Protein 6W04 (pdb70)

Secondary structure (DSSP, 8-state):
--EEEEE-BTTTB--HHHHHHHHHHHHHHHHSSPPPHHHHHHHTTS-HHHHHHHHHTS---HHHHHHHHHHHHHHHHHHHHHS---PPTTHHHHHHHHHHTT--EEEEEEEEHHHHHHHHHHHTGGGTS-GGG-EEE-SSSPPTTSSHHHHHHHHHHT--GGGEEEEE-SHHHHHHHHHHT-EEEEETTSS-HHHHHTSTT---EESSGGG--HHHHHHHHH-

Solvent-accessible surface area: 11172 Å² total; per-residue (Å²): 46,70,0,0,0,0,6,0,32,1,0,0,0,76,0,20,67,11,35,9,121,2,12,47,72,2,0,106,150,52,86,35,74,66,5,56,140,122,38,23,77,111,0,77,73,104,81,53,55,78,5,0,28,56,6,68,138,149,148,23,61,98,142,68,6,116,107,57,14,92,79,3,27,82,30,0,31,69,65,0,91,150,32,114,39,146,22,13,92,15,0,69,99,12,1,100,39,0,156,85,67,134,20,53,24,1,2,0,1,64,14,59,117,30,5,3,92,16,2,26,113,35,17,108,3,103,125,61,9,79,98,102,77,9,8,48,35,59,128,93,41,138,45,42,75,18,40,30,1,0,75,77,0,5,176,92,25,69,28,46,31,57,77,0,0,0,0,0,8,58,102,48,0,0,70,0,0,52,68,10,37,6,33,3,0,0,0,15,22,94,41,73,32,102,74,0,77,144,23,193,31,2,109,50,11,9,95,31,5,100,83,10,69,39,64,73,0,59,82,40,28,85,157

Radius of gyration: 17.35 Å; Cα contacts (8 Å, |Δi|>4): 371; chains: 1; bounding box: 52×38×33 Å

B-factor: mean 42.11, std 13.99, range [19.78, 101.84]

Sequence (223 aa):
MEAVLFDFNGTLIFDTPLHAFCWKEMAKRIRGTPLSEDEFKLLNGRTNKQLIEHILNKEISDEDAKKYAEEKENLYRRTMLMMKSDIKLCDGAINLFEALKKCNIPFTIATSSDDWGNVQVFIQKYHLEEWFDIDKIIFNDFTFKGKPAPDIYLKASKKLGVSISHCIVFEDTISSGIHSALSSAGATPIGIASEMTVNELLQQIKGCNLAIHTFNEITIEEMVDLIKN

Nearest PDB structures (foldseek):
  6w04-assembly1_A  TM=1.005E+00  e=7.408E-46  Entamoeba histolytica
  3qxg-assembly1_B  TM=7.988E-01  e=3.540E-14  Bacteroides thetaiotaomicron
  3qub-assembly1_A  TM=7.958E-01  e=2.334E-13  Bacteroides thetaiotaomicron
  3r9k-assembly1_A  TM=7.849E-01  e=2.977E-13  Bacteroides thetaiotaomicron
  4uav-assembly1_A  TM=7.383E-01  e=4.073E-12  Arabidopsis thaliana

InterPro domains:
  IPR006439 HAD hydrolase, subfamily IA [TIGR01509] (60-186)
  IPR023198 Phosphoglycolate phosphatase-like, domain 2 [G3DSA:1.10.150.240] (14-87)
  IPR023214 HAD superfamily [G3DSA:3.40.50.1000] (3-192)
  IPR036412 HAD-like superfamily [SSF56784] (1-212)
  IPR051600 Beta-phosphoglucomutase-like [PTHR46193] (2-218)

Organism: Entamoeba histolytica (strain ATCC 30459 / HM-1:IMSS / ABRM) (NCBI:txid294381)

Structure (mmCIF, N/CA/C/O backbone):
data_6W04
#
_entry.id   6W04
#
_cell.length_a   100.910
_cell.length_b   100.910
_cell.length_c   45.240
_cell.angle_alpha   90.000
_cell.angle_beta   90.000
_cell.angle_gamma   120.000
#
_symmetry.space_group_name_H-M   'P 63'
#
loop_
_entity.id
_entity.type
_entity.pdbx_description
1 polymer 'HAD hydrolase, family IA, variant 3'
2 non-polymer 'MAGNESIUM ION'
3 non-polymer 1,2-ETHANEDIOL
4 non-polymer 'SULFATE ION'
5 water water
#
loop_
_atom_site.group_PDB
_atom_site.id
_atom_site.type_symbol
_atom_site.label_atom_id
_atom_site.label_alt_id
_atom_site.label_comp_id
_atom_site.label_asym_id
_atom_site.label_entity_id
_atom_site.label_seq_id
_atom_site.pdbx_PDB_ins_code
_atom_site.Cartn_x
_atom_site.Cartn_y
_atom_site.Cartn_z
_atom_site.occupancy
_atom_site.B_iso_or_equiv
_atom_site.auth_seq_id
_atom_site.auth_comp_id
_atom_site.auth_asym_id
_atom_site.auth_atom_id
_atom_site.pdbx_PDB_model_num
ATOM 1 N N . MET A 1 1 ? 18.64105 -3.45875 0.40559 1.000 82.94130 1 MET A N 1
ATOM 2 C CA . MET A 1 1 ? 20.09818 -3.54722 0.39160 1.000 75.49394 1 MET A CA 1
ATOM 3 C C . MET A 1 1 ? 20.69415 -2.80376 1.58067 1.000 76.59983 1 MET A C 1
ATOM 4 O O . MET A 1 1 ? 20.41997 -1.62412 1.78834 1.000 83.35403 1 MET A O 1
ATOM 9 N N . GLU A 1 2 ? 21.51733 -3.49607 2.36402 1.000 70.77644 2 GLU A N 1
ATOM 10 C CA . GLU A 1 2 ? 22.05684 -2.90852 3.57993 1.000 64.81841 2 GLU A CA 1
ATOM 11 C C . GLU A 1 2 ? 23.48065 -2.39520 3.42286 1.000 60.65311 2 GLU A C 1
ATOM 12 O O . GLU A 1 2 ? 23.85940 -1.46072 4.13608 1.000 54.52768 2 GLU A O 1
ATOM 18 N N . ALA A 1 3 ? 24.26391 -2.95558 2.50214 1.000 45.76158 3 ALA A N 1
ATOM 19 C CA . ALA A 1 3 ? 25.64534 -2.53577 2.34633 1.000 51.10748 3 ALA A CA 1
ATOM 20 C C . ALA A 1 3 ? 26.16690 -2.99155 0.99428 1.000 46.74501 3 ALA A C 1
ATOM 21 O O . ALA A 1 3 ? 25.57398 -3.84481 0.32804 1.000 48.05321 3 ALA A O 1
ATOM 23 N N . VAL A 1 4 ? 27.28217 -2.38842 0.59915 1.000 37.99543 4 VAL A N 1
ATOM 24 C CA . VAL A 1 4 ? 28.06579 -2.80208 -0.56139 1.000 36.48117 4 VAL A CA 1
ATOM 25 C C . VAL A 1 4 ? 29.46588 -3.15528 -0.08818 1.000 40.12391 4 VAL A C 1
ATOM 26 O O . VAL A 1 4 ? 30.10021 -2.36938 0.62293 1.000 35.29721 4 VAL A O 1
ATOM 30 N N . LEU A 1 5 ? 29.95987 -4.31991 -0.49455 1.000 34.12940 5 LEU A N 1
ATOM 31 C CA . LEU A 1 5 ? 31.30569 -4.75220 -0.12554 1.000 33.56723 5 LEU A CA 1
ATOM 32 C C . LEU A 1 5 ? 32.12202 -4.81286 -1.40829 1.000 35.88891 5 LEU A C 1
ATOM 33 O O . LEU A 1 5 ? 31.82158 -5.62216 -2.29152 1.000 33.47138 5 LEU A O 1
ATOM 38 N N . PHE A 1 6 ? 33.12015 -3.93214 -1.53638 1.000 30.09395 6 PHE A N 1
ATOM 39 C CA . PHE A 1 6 ? 33.97864 -3.91616 -2.72205 1.000 34.51976 6 PHE A CA 1
ATOM 40 C C . PHE A 1 6 ? 35.24985 -4.74032 -2.51629 1.000 30.78041 6 PHE A C 1
ATOM 41 O O . PHE A 1 6 ? 36.03932 -4.46154 -1.60171 1.000 29.34773 6 PHE A O 1
ATOM 49 N N . ASP A 1 7 ? 35.49612 -5.67760 -3.42597 1.000 27.57216 7 ASP A N 1
ATOM 50 C CA . ASP A 1 7 ? 36.85620 -6.18888 -3.60050 1.000 29.04315 7 ASP A CA 1
ATOM 51 C C . ASP A 1 7 ? 37.72898 -5.07570 -4.15251 1.000 32.34921 7 ASP A C 1
ATOM 52 O O . ASP A 1 7 ? 37.22847 -4.12552 -4.75565 1.000 30.72814 7 ASP A O 1
ATOM 57 N N . PHE A 1 8 ? 39.04548 -5.17551 -3.96766 1.000 28.02178 8 PHE A N 1
ATOM 58 C CA . PHE A 1 8 ? 39.90443 -4.09160 -4.43393 1.000 27.78567 8 PHE A CA 1
ATOM 59 C C . PHE A 1 8 ? 40.67542 -4.46357 -5.69656 1.000 29.84458 8 PHE A C 1
ATOM 60 O O . PHE A 1 8 ? 40.38243 -3.91747 -6.76840 1.000 28.60927 8 PHE A O 1
ATOM 68 N N . ASN A 1 9 ? 41.64019 -5.38967 -5.61943 1.000 29.57471 9 ASN A N 1
ATOM 69 C CA . ASN A 1 9 ? 42.46121 -5.73775 -6.77792 1.000 27.50370 9 ASN A CA 1
ATOM 70 C C . ASN A 1 9 ? 41.62133 -6.37901 -7.87487 1.000 28.72669 9 ASN A C 1
ATOM 71 O O . ASN A 1 9 ? 40.92692 -7.36935 -7.64246 1.000 29.86422 9 ASN A O 1
ATOM 76 N N . GLY A 1 10 ? 41.70948 -5.82741 -9.08195 1.000 31.23542 10 GLY A N 1
ATOM 77 C CA . GLY A 1 10 ? 40.95989 -6.34393 -10.21534 1.000 30.88916 10 GLY A CA 1
ATOM 78 C C . GLY A 1 10 ? 39.52801 -5.86760 -10.26831 1.000 35.61174 10 GLY A C 1
ATOM 79 O O . GLY A 1 10 ? 38.86115 -6.07421 -11.28122 1.000 32.47096 10 GLY A O 1
ATOM 80 N N . THR A 1 11 ? 39.05454 -5.20624 -9.21869 1.000 33.98357 11 THR A N 1
ATOM 81 C CA . THR A 1 11 ? 37.68220 -4.73081 -9.11544 1.000 33.51811 11 THR A CA 1
ATOM 82 C C . THR A 1 11 ? 37.63528 -3.20828 -9.04154 1.000 31.72372 11 THR A C 1
ATOM 83 O O . THR A 1 11 ? 37.02577 -2.57298 -9.90849 1.000 31.85082 11 THR A O 1
ATOM 87 N N . LEU A 1 12 ? 38.27065 -2.59967 -8.03202 1.000 29.51007 12 LEU A N 1
ATOM 88 C CA . LEU A 1 12 ? 38.33948 -1.14267 -7.95177 1.000 30.69228 12 LEU A CA 1
ATOM 89 C C . LEU A 1 12 ? 39.51459 -0.55928 -8.72285 1.000 33.15302 12 LEU A C 1
ATOM 90 O O . LEU A 1 12 ? 39.44785 0.60319 -9.14847 1.000 32.57782 12 LEU A O 1
ATOM 95 N N . ILE A 1 13 ? 40.59412 -1.31857 -8.90804 1.000 30.41194 13 ILE A N 1
ATOM 96 C CA . ILE A 1 13 ? 41.66171 -0.94272 -9.83157 1.000 31.29793 13 ILE A CA 1
ATOM 97 C C . ILE A 1 13 ? 41.95469 -2.12842 -10.74921 1.000 35.05768 13 ILE A C 1
ATOM 98 O O . ILE A 1 13 ? 41.89804 -3.28184 -10.31990 1.000 26.39125 13 ILE A O 1
ATOM 103 N N . PHE A 1 14 ? 42.24503 -1.85347 -12.02328 1.000 26.69949 14 PHE A N 1
ATOM 104 C CA . PHE A 1 14 ? 42.50706 -2.94206 -12.97173 1.000 27.91831 14 PHE A CA 1
ATOM 105 C C . PHE A 1 14 ? 44.01695 -3.17591 -12.98822 1.000 24.80569 14 PHE A C 1
ATOM 106 O O . PHE A 1 14 ? 44.73189 -2.75345 -13.89115 1.000 30.41699 14 PHE A O 1
ATOM 114 N N . ASP A 1 15 ? 44.50997 -3.84763 -11.94190 1.000 24.36169 15 ASP A N 1
ATOM 115 C CA . ASP A 1 15 ? 45.94720 -4.03210 -11.74476 1.000 22.65808 15 ASP A CA 1
ATOM 116 C C . ASP A 1 15 ? 46.42658 -5.42926 -12.09918 1.000 25.07951 15 ASP A C 1
ATOM 117 O O . ASP A 1 15 ? 47.59156 -5.75410 -11.85272 1.000 28.10168 15 ASP A O 1
ATOM 122 N N . THR A 1 16 ? 45.58326 -6.26387 -12.70233 1.000 24.12969 16 THR A N 1
ATOM 123 C CA . THR A 1 16 ? 46.07804 -7.58614 -13.07236 1.000 22.96678 16 THR A CA 1
ATOM 124 C C . THR A 1 16 ? 47.28964 -7.53186 -14.00688 1.000 28.87571 16 THR A C 1
ATOM 125 O O . THR A 1 16 ? 48.25903 -8.27232 -13.75057 1.000 28.48278 16 THR A O 1
ATOM 129 N N . PRO A 1 17 ? 47.32666 -6.69927 -15.06107 1.000 28.22986 17 PRO A N 1
ATOM 130 C CA . PRO A 1 17 ? 48.54050 -6.67207 -15.89569 1.000 29.66612 17 PRO A CA 1
ATOM 131 C C . PRO A 1 17 ? 49.79061 -6.33635 -15.10638 1.000 31.34943 17 PRO A C 1
ATOM 132 O O . PRO A 1 17 ? 50.85701 -6.92791 -15.34876 1.000 29.54857 17 PRO A O 1
ATOM 136 N N . LEU A 1 18 ? 49.68398 -5.42234 -14.13737 1.000 25.21166 18 LEU A N 1
ATOM 137 C CA . LEU A 1 18 ? 50.83847 -5.09961 -13.31122 1.000 25.24893 18 LEU A CA 1
ATOM 138 C C . LEU A 1 18 ? 51.28200 -6.29527 -12.46512 1.000 30.01625 18 LEU A C 1
ATOM 139 O O . LEU A 1 18 ? 52.48598 -6.56047 -12.33900 1.000 28.88323 18 LEU A O 1
ATOM 144 N N . HIS A 1 19 ? 50.33289 -7.02913 -11.86485 1.000 28.96427 19 HIS A N 1
ATOM 145 C CA . HIS A 1 19 ? 50.71213 -8.25918 -11.15874 1.000 24.03163 19 HIS A CA 1
ATOM 146 C C . HIS A 1 19 ? 51.42436 -9.22947 -12.09294 1.000 26.11106 19 HIS A C 1
ATOM 147 O O . HIS A 1 19 ? 52.42240 -9.84621 -11.70860 1.000 26.74564 19 HIS A O 1
ATOM 154 N N . ALA A 1 20 ? 50.92784 -9.37229 -13.33014 1.000 26.33445 20 ALA A N 1
ATOM 155 C CA . ALA A 1 20 ? 51.57890 -10.25235 -14.29941 1.000 27.81588 20 ALA A CA 1
ATOM 156 C C . ALA A 1 20 ? 53.01425 -9.81699 -14.57744 1.000 29.88941 20 ALA A C 1
ATOM 157 O O . ALA A 1 20 ? 53.92284 -10.65463 -14.60597 1.000 24.30763 20 ALA A O 1
ATOM 159 N N . PHE A 1 21 ? 53.23968 -8.50499 -14.77054 1.000 27.73614 21 PHE A N 1
ATOM 160 C CA . PHE A 1 21 ? 54.59635 -7.99185 -14.98997 1.000 29.77193 21 PHE A CA 1
ATOM 161 C C . PHE A 1 21 ? 55.50621 -8.31426 -13.82514 1.000 30.48688 21 PHE A C 1
ATOM 162 O O . PHE A 1 21 ? 56.67553 -8.65357 -14.02636 1.000 26.35148 21 PHE A O 1
ATOM 170 N N . CYS A 1 22 ? 55.01775 -8.10733 -12.59537 1.000 25.86752 22 CYS A N 1
ATOM 171 C CA . CYS A 1 22 ? 55.84349 -8.35807 -11.41819 1.000 23.84766 22 CYS A CA 1
ATOM 172 C C . CYS A 1 22 ? 56.18430 -9.83210 -11.28255 1.000 24.53219 22 CYS A C 1
ATOM 173 O O . CYS A 1 22 ? 57.32290 -10.17251 -10.94597 1.000 26.50800 22 CYS A O 1
ATOM 176 N N . TRP A 1 23 ? 55.23265 -10.72668 -11.55899 1.000 21.57637 23 TRP A N 1
ATOM 177 C CA . TRP A 1 23 ? 55.59955 -12.14173 -11.48092 1.000 22.10440 23 TRP A CA 1
ATOM 178 C C . TRP A 1 23 ? 56.52698 -12.53773 -12.61867 1.000 21.23681 23 TRP A C 1
ATOM 179 O O . TRP A 1 23 ? 57.35622 -13.44082 -12.45146 1.000 25.05670 23 TRP A O 1
ATOM 190 N N . LYS A 1 24 ? 56.37337 -11.92543 -13.79267 1.000 24.52236 24 LYS A N 1
ATOM 191 C CA . LYS A 1 24 ? 57.27695 -12.25370 -14.88491 1.000 22.27577 24 LYS A CA 1
ATOM 192 C C . LYS A 1 24 ? 58.68116 -11.77779 -14.57296 1.000 27.03138 24 LYS A C 1
ATOM 193 O O . LYS A 1 24 ? 59.66950 -12.49045 -14.81907 1.000 25.99267 24 LYS A O 1
ATOM 199 N N . GLU A 1 25 ? 58.78806 -10.57841 -14.01658 1.000 24.88987 25 GLU A N 1
ATOM 200 C CA . GLU A 1 25 ? 60.09170 -10.06991 -13.60733 1.000 29.84333 25 GLU A CA 1
ATOM 201 C C . GLU A 1 25 ? 60.70584 -10.94900 -12.52329 1.000 25.16188 25 GLU A C 1
ATOM 202 O O . GLU A 1 25 ? 61.90791 -11.23655 -12.56512 1.000 29.63209 25 GLU A O 1
ATOM 208 N N . MET A 1 26 ? 59.89887 -11.40584 -11.55445 1.000 26.64842 26 MET A N 1
ATOM 209 C CA . MET A 1 26 ? 60.42738 -12.27540 -10.49868 1.000 28.63892 26 MET A CA 1
ATOM 210 C C . MET A 1 26 ? 60.90695 -13.60197 -11.06460 1.000 29.21322 26 MET A C 1
ATOM 211 O O . MET A 1 26 ? 61.96152 -14.11283 -10.66634 1.000 27.10305 26 MET A O 1
ATOM 216 N N . ALA A 1 27 ? 60.11822 -14.19966 -11.95386 1.000 24.58976 27 ALA A N 1
ATOM 217 C CA . ALA A 1 27 ? 60.57007 -15.40323 -12.63827 1.000 24.59341 27 ALA A CA 1
ATOM 218 C C . ALA A 1 27 ? 61.91191 -15.18087 -13.32373 1.000 27.84447 27 ALA A C 1
ATOM 219 O O . ALA A 1 27 ? 62.80172 -16.04211 -13.27390 1.000 28.52942 27 ALA A O 1
ATOM 221 N N . LYS A 1 28 ? 62.07526 -14.04170 -13.99880 1.000 25.48118 28 LYS A N 1
ATOM 222 C CA . LYS A 1 28 ? 63.33186 -13.79874 -14.70137 1.000 26.59475 28 LYS A CA 1
ATOM 223 C C . LYS A 1 28 ? 64.48586 -13.69200 -13.71320 1.000 28.64771 28 LYS A C 1
ATOM 224 O O . LYS A 1 28 ? 65.57207 -14.22988 -13.95281 1.000 30.92051 28 LYS A O 1
ATOM 230 N N . ARG A 1 29 ? 64.26011 -13.00721 -12.59004 1.000 29.98316 29 ARG A N 1
ATOM 231 C CA . ARG A 1 29 ? 65.31487 -12.82329 -11.60091 1.000 35.09893 29 ARG A CA 1
ATOM 232 C C . ARG A 1 29 ? 65.72474 -14.15124 -10.98590 1.000 33.45040 29 ARG A C 1
ATOM 233 O O . ARG A 1 29 ? 66.91830 -14.40089 -10.78679 1.000 34.37878 29 ARG A O 1
ATOM 241 N N . ILE A 1 30 ? 64.75100 -15.01469 -10.71728 1.000 29.21838 30 ILE A N 1
ATOM 242 C CA . ILE A 1 30 ? 64.97983 -16.23362 -9.94524 1.000 37.11224 30 ILE A CA 1
ATOM 243 C C . ILE A 1 30 ? 65.43074 -17.37344 -10.83431 1.000 37.09819 30 ILE A C 1
ATOM 244 O O . ILE A 1 30 ? 66.45130 -18.02271 -10.57842 1.000 32.83758 30 ILE A O 1
ATOM 249 N N . ARG A 1 31 ? 64.67248 -17.65988 -11.88435 1.000 27.79480 31 ARG A N 1
ATOM 250 C CA . ARG A 1 31 ? 65.00514 -18.79784 -12.72582 1.000 31.61325 31 ARG A CA 1
ATOM 251 C C . ARG A 1 31 ? 65.73482 -18.40669 -14.00071 1.000 37.03559 31 ARG A C 1
ATOM 252 O O . ARG A 1 31 ? 66.26925 -19.28911 -14.68602 1.000 41.52022 31 ARG A O 1
ATOM 260 N N . GLY A 1 32 ? 65.82080 -17.11105 -14.32024 1.000 31.53659 32 GLY A N 1
ATOM 261 C CA . GLY A 1 32 ? 66.54563 -16.68175 -15.49642 1.000 32.81835 32 GLY A CA 1
ATOM 262 C C . GLY A 1 32 ? 65.69227 -16.44935 -16.72823 1.000 41.45200 32 GLY A C 1
ATOM 263 O O . GLY A 1 32 ? 66.22661 -16.00911 -17.75102 1.000 37.73591 32 GLY A O 1
ATOM 264 N N . THR A 1 33 ? 64.39732 -16.77238 -16.67969 1.000 34.69940 33 THR A N 1
ATOM 265 C CA . THR A 1 33 ? 63.49459 -16.52742 -17.79539 1.000 34.26104 33 THR A CA 1
ATOM 266 C C . THR A 1 33 ? 62.15921 -16.08268 -17.22105 1.000 30.37202 33 THR A C 1
ATOM 267 O O . THR A 1 33 ? 61.71888 -16.61427 -16.18999 1.000 29.85739 33 THR A O 1
ATOM 271 N N . PRO A 1 34 ? 61.50157 -15.10910 -17.85351 1.000 34.60604 34 PRO A N 1
ATOM 272 C CA . PRO A 1 34 ? 60.17375 -14.69271 -17.39092 1.000 28.15622 34 PRO A CA 1
ATOM 273 C C . PRO A 1 34 ? 59.13239 -15.76990 -17.66288 1.000 31.45703 34 PRO A C 1
ATOM 274 O O . PRO A 1 34 ? 59.31760 -16.66244 -18.49632 1.000 32.60665 34 PRO A O 1
ATOM 278 N N . LEU A 1 35 ? 58.01000 -15.66893 -16.95488 1.000 27.78587 35 LEU A N 1
ATOM 279 C CA . LEU A 1 35 ? 56.86455 -16.51607 -17.27811 1.000 26.17138 35 LEU A CA 1
ATOM 280 C C . LEU A 1 35 ? 56.36737 -16.18074 -18.67690 1.000 30.09890 35 LEU A C 1
ATOM 281 O O . LEU A 1 35 ? 56.31950 -15.01486 -19.06065 1.000 30.12667 35 LEU A O 1
ATOM 286 N N . SER A 1 36 ? 56.03776 -17.20887 -19.46585 1.000 33.69645 36 SER A N 1
ATOM 287 C CA . SER A 1 36 ? 55.38601 -16.93759 -20.74378 1.000 36.15063 36 SER A CA 1
ATOM 288 C C . SER A 1 36 ? 53.93731 -16.50438 -20.51259 1.000 36.88323 36 SER A C 1
ATOM 289 O O . SER A 1 36 ? 53.37091 -16.67300 -19.42572 1.000 34.64192 36 SER A O 1
ATOM 292 N N . GLU A 1 37 ? 53.31806 -15.97077 -21.56806 1.000 40.64359 37 GLU A N 1
ATOM 293 C CA . GLU A 1 37 ? 51.90741 -15.61086 -21.46871 1.000 42.56328 37 GLU A CA 1
ATOM 294 C C . GLU A 1 37 ? 51.05307 -16.82961 -21.14424 1.000 48.68233 37 GLU A C 1
ATOM 295 O O . GLU A 1 37 ? 50.08044 -16.73026 -20.38446 1.000 50.19975 37 GLU A O 1
ATOM 301 N N . ASP A 1 38 ? 51.41452 -17.99309 -21.69868 1.000 53.75321 38 ASP A N 1
ATOM 302 C CA . ASP A 1 38 ? 50.68732 -19.22425 -21.40327 1.000 52.94057 38 ASP A CA 1
ATOM 303 C C . ASP A 1 38 ? 50.90200 -19.66394 -19.96056 1.000 48.42552 38 ASP A C 1
ATOM 304 O O . ASP A 1 38 ? 49.95372 -20.10813 -19.30397 1.000 47.86391 38 ASP A O 1
ATOM 309 N N . GLU A 1 39 ? 52.13647 -19.56540 -19.44660 1.000 43.04129 39 GLU A N 1
ATOM 310 C CA . GLU A 1 39 ? 52.34191 -19.86973 -18.02946 1.000 39.86268 39 GLU A CA 1
ATOM 311 C C . GLU A 1 39 ? 51.46312 -18.98863 -17.15999 1.000 39.23424 39 GLU A C 1
ATOM 312 O O . GLU A 1 39 ? 50.76140 -19.48354 -16.27506 1.000 39.49029 39 GLU A O 1
ATOM 318 N N . PHE A 1 40 ? 51.46241 -17.66995 -17.41054 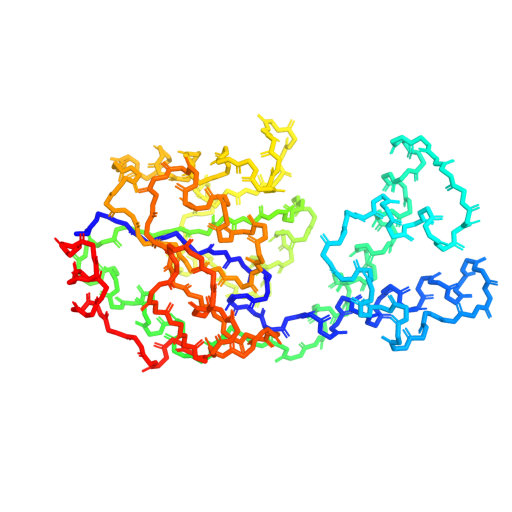1.000 36.76924 40 PHE A N 1
ATOM 319 C CA . PHE A 1 40 ? 50.72681 -16.80724 -16.49606 1.000 40.47015 40 PHE A CA 1
ATOM 320 C C . PHE A 1 40 ? 49.22099 -17.03500 -16.58944 1.000 36.59073 40 PHE A C 1
ATOM 321 O O . PHE A 1 40 ? 48.52471 -16.92910 -15.57145 1.000 40.71522 40 PHE A O 1
ATOM 329 N N . LYS A 1 41 ? 48.70039 -17.35549 -17.78000 1.000 38.55502 41 LYS A N 1
ATOM 330 C CA . LYS A 1 41 ? 47.28619 -17.70610 -17.88544 1.000 42.30280 41 LYS A CA 1
ATOM 331 C C . LYS A 1 41 ? 46.96025 -18.92626 -17.02973 1.000 49.89341 41 LYS A C 1
ATOM 332 O O . LYS A 1 41 ? 45.92863 -18.96158 -16.35134 1.000 49.59705 41 LYS A O 1
ATOM 334 N N . LEU A 1 42 ? 47.83311 -19.93322 -17.04992 1.000 51.32799 42 LEU A N 1
ATOM 335 C CA . LEU A 1 42 ? 47.64679 -21.10751 -16.20515 1.000 56.94498 42 LEU A CA 1
ATOM 336 C C . LEU A 1 42 ? 47.68742 -20.74202 -14.71797 1.000 52.47809 42 LEU A C 1
ATOM 337 O O . LEU A 1 42 ? 46.91454 -21.27398 -13.91202 1.000 43.89141 42 LEU A O 1
ATOM 342 N N . LEU A 1 43 ? 48.56616 -19.82241 -14.33905 1.000 32.68421 43 LEU A N 1
ATOM 343 C CA . LEU A 1 43 ? 48.84304 -19.59712 -12.92955 1.000 33.39675 43 LEU A CA 1
ATOM 344 C C . LEU A 1 43 ? 47.98007 -18.51093 -12.31426 1.000 37.38572 43 LEU A C 1
ATOM 345 O O . LEU A 1 43 ? 47.85217 -18.47765 -11.08363 1.000 32.62340 43 LEU A O 1
ATOM 350 N N . ASN A 1 44 ? 47.39859 -17.62317 -13.12915 1.000 36.63167 44 ASN A N 1
ATOM 351 C CA . ASN A 1 44 ? 46.67662 -16.47552 -12.58526 1.000 37.99865 44 ASN A CA 1
ATOM 352 C C . ASN A 1 44 ? 45.55532 -16.96352 -11.68315 1.000 40.82767 44 ASN A C 1
ATOM 353 O O . ASN A 1 44 ? 44.73087 -17.78483 -12.08958 1.000 39.54751 44 ASN A O 1
ATOM 358 N N . GLY A 1 45 ? 45.53403 -16.45502 -10.45513 1.000 40.29029 45 GLY A N 1
ATOM 359 C CA . GLY A 1 45 ? 44.58199 -16.86755 -9.46117 1.000 41.17403 45 GLY A CA 1
ATOM 360 C C . GLY A 1 45 ? 45.15854 -17.77008 -8.38633 1.000 35.84937 45 GLY A C 1
ATOM 361 O O . GLY A 1 45 ? 44.51596 -17.94584 -7.34327 1.000 34.92935 45 GLY A O 1
ATOM 362 N N . ARG A 1 46 ? 46.32648 -18.37807 -8.62536 1.000 26.20806 46 ARG A N 1
ATOM 363 C CA . ARG A 1 46 ? 46.92170 -19.22258 -7.60121 1.000 27.97864 46 ARG A CA 1
ATOM 364 C C . ARG A 1 46 ? 47.50248 -18.33628 -6.49442 1.000 30.82107 46 ARG A C 1
ATOM 365 O O . ARG A 1 46 ? 47.62115 -17.12659 -6.64970 1.000 28.83694 46 ARG A O 1
ATOM 373 N N . THR A 1 47 ? 47.85147 -18.95284 -5.36064 1.000 29.61278 47 THR A N 1
ATOM 374 C CA . THR A 1 47 ? 48.41332 -18.18314 -4.25932 1.000 29.71306 47 THR A CA 1
ATOM 375 C C . THR A 1 47 ? 49.81680 -17.69709 -4.60604 1.000 25.76605 47 THR A C 1
ATOM 376 O O . THR A 1 47 ? 50.48315 -18.23587 -5.48759 1.000 24.68721 47 THR A O 1
ATOM 380 N N . ASN A 1 48 ? 50.32046 -16.73852 -3.81463 1.000 23.45415 48 ASN A N 1
ATOM 381 C CA . ASN A 1 48 ? 51.69678 -16.33371 -4.01294 1.000 22.30726 48 ASN A CA 1
ATOM 382 C C . ASN A 1 48 ? 52.62969 -17.52301 -3.85121 1.000 27.25164 48 ASN A C 1
ATOM 383 O O . ASN A 1 48 ? 53.62145 -17.64999 -4.57249 1.000 25.02215 48 ASN A O 1
ATOM 388 N N . LYS A 1 49 ? 52.33129 -18.39584 -2.89430 1.000 25.18076 49 LYS A N 1
ATOM 389 C CA . LYS A 1 49 ? 53.19887 -19.54122 -2.66060 1.000 21.95864 49 LYS A CA 1
ATOM 390 C C . LYS A 1 49 ? 53.24831 -20.43394 -3.89120 1.000 21.99187 49 LYS A C 1
ATOM 391 O O . LYS A 1 49 ? 54.32135 -20.92903 -4.27855 1.000 23.44583 49 LYS A O 1
ATOM 397 N N . GLN A 1 50 ? 52.08464 -20.68191 -4.49820 1.000 25.18234 50 GLN A N 1
ATOM 398 C CA . GLN A 1 50 ? 52.03550 -21.53536 -5.67862 1.000 28.40387 50 GLN A CA 1
ATOM 399 C C . GLN A 1 50 ? 52.81612 -20.92645 -6.82760 1.000 23.36489 50 GLN A C 1
ATOM 400 O O . GLN A 1 50 ? 53.43074 -21.64873 -7.62381 1.000 24.24952 50 GLN A O 1
ATOM 406 N N . LEU A 1 51 ? 52.76731 -19.59593 -6.96449 1.000 22.11242 51 LEU A N 1
ATOM 407 C CA . LEU A 1 51 ? 53.53379 -18.94056 -8.02443 1.000 22.39486 51 LEU A CA 1
ATOM 408 C C . LEU A 1 51 ? 55.03184 -19.14311 -7.81806 1.000 19.77550 51 LEU A C 1
ATOM 409 O O . LEU A 1 51 ? 55.76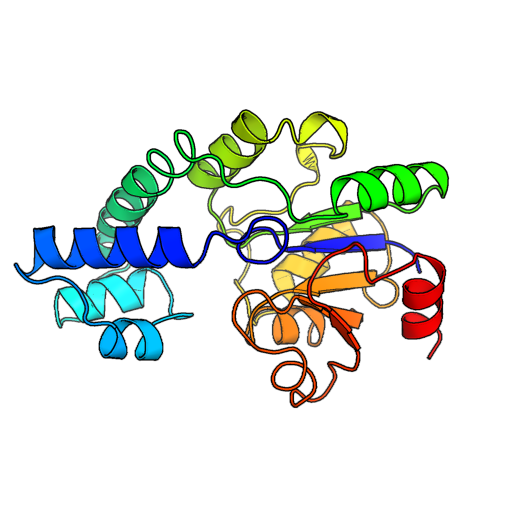233 -19.51630 -8.74865 1.000 23.40453 51 LEU A O 1
ATOM 414 N N . ILE A 1 52 ? 55.50895 -18.90869 -6.59889 1.000 24.40362 52 ILE A N 1
ATOM 415 C CA . ILE A 1 52 ? 56.94145 -19.04751 -6.33315 1.000 21.65226 52 ILE A CA 1
ATOM 416 C C . ILE A 1 52 ? 57.38055 -20.49267 -6.51129 1.000 29.88387 52 ILE A C 1
ATOM 417 O O . ILE A 1 52 ? 58.45350 -20.76845 -7.07458 1.000 24.16170 52 ILE A O 1
ATOM 422 N N . GLU A 1 53 ? 56.56267 -21.43973 -6.02292 1.000 24.73007 53 GLU A N 1
ATOM 423 C CA . GLU A 1 53 ? 56.86189 -22.85337 -6.22179 1.000 27.25448 53 GLU A CA 1
ATOM 424 C C . GLU A 1 53 ? 56.92349 -23.20962 -7.70055 1.000 29.11132 53 GLU A C 1
ATOM 425 O O . GLU A 1 53 ? 57.75494 -24.02150 -8.10816 1.000 32.27474 53 GLU A O 1
ATOM 431 N N . HIS A 1 54 ? 56.03824 -22.63693 -8.51675 1.000 24.77230 54 HIS A N 1
ATOM 432 C CA . HIS A 1 54 ? 56.14342 -22.86025 -9.95603 1.000 28.08799 54 HIS A CA 1
ATOM 433 C C . HIS A 1 54 ? 57.48070 -22.36076 -10.48952 1.000 29.18671 54 HIS A C 1
ATOM 434 O O . HIS A 1 54 ? 58.15386 -23.05675 -11.26215 1.000 29.33950 54 HIS A O 1
ATOM 441 N N . ILE A 1 55 ? 57.87544 -21.15515 -10.08585 1.000 23.36473 55 ILE A N 1
ATOM 442 C CA . ILE A 1 55 ? 59.09356 -20.52757 -10.59764 1.000 27.22239 55 ILE A CA 1
ATOM 443 C C . ILE A 1 55 ? 60.33043 -21.31333 -10.17073 1.000 34.23656 55 ILE A C 1
ATOM 444 O O . ILE A 1 55 ? 61.24364 -21.53939 -10.97178 1.000 30.59622 55 ILE A O 1
ATOM 449 N N . LEU A 1 56 ? 60.38298 -21.74582 -8.90773 1.000 30.92344 56 LEU A N 1
ATOM 450 C CA . LEU A 1 56 ? 61.47287 -22.60511 -8.45091 1.000 31.05137 56 LEU A CA 1
ATOM 451 C C . LEU A 1 56 ? 61.33577 -24.04326 -8.94170 1.000 33.60906 56 LEU A C 1
ATOM 452 O O . LEU A 1 56 ? 62.31903 -24.79728 -8.91351 1.000 36.69034 56 LEU A O 1
ATOM 457 N N . ASN A 1 57 ? 60.14937 -24.43149 -9.40725 1.000 36.33710 57 ASN A N 1
ATOM 458 C CA . ASN A 1 57 ? 59.80446 -25.82587 -9.69256 1.000 31.45088 57 ASN A CA 1
ATOM 459 C C . ASN A 1 57 ? 60.06285 -26.70792 -8.47907 1.000 32.98292 57 ASN A C 1
ATOM 460 O O . ASN A 1 57 ? 60.64864 -27.78865 -8.58064 1.000 34.87480 57 ASN A O 1
ATOM 465 N N . LYS A 1 58 ? 59.58248 -26.25817 -7.31862 1.000 34.23690 58 LYS A N 1
ATOM 466 C CA . LYS A 1 58 ? 59.78009 -27.02942 -6.09574 1.000 41.67851 58 LYS A CA 1
ATOM 467 C C . LYS A 1 58 ? 58.80836 -26.53830 -5.03329 1.000 36.91539 58 LYS A C 1
ATOM 468 O O . LYS A 1 58 ? 58.63056 -25.33828 -4.86710 1.000 34.91214 58 LYS A O 1
ATOM 474 N N . GLU A 1 59 ? 58.18783 -27.47168 -4.31843 1.000 35.50471 59 GLU A N 1
ATOM 475 C CA . GLU A 1 59 ? 57.38547 -27.09725 -3.16464 1.000 30.08221 59 GLU A CA 1
ATOM 476 C C . GLU A 1 59 ? 58.30519 -26.53350 -2.09340 1.000 46.63827 59 GLU A C 1
ATOM 477 O O . GLU A 1 59 ? 59.39929 -27.05967 -1.86827 1.000 37.73414 59 GLU A O 1
ATOM 483 N N . ILE A 1 60 ? 57.86402 -25.47045 -1.41659 1.000 33.57505 60 ILE A N 1
ATOM 484 C CA . ILE A 1 60 ? 58.67723 -24.83280 -0.38083 1.000 36.57939 60 ILE A CA 1
ATOM 485 C C . ILE A 1 60 ? 57.84799 -24.64166 0.88861 1.000 36.60967 60 ILE A C 1
ATOM 486 O O . ILE A 1 60 ? 56.63532 -24.85346 0.91243 1.000 36.47318 60 ILE A O 1
ATOM 491 N N . SER A 1 61 ? 58.52210 -24.20580 1.94913 1.000 37.45803 61 SER A N 1
ATOM 492 C CA . SER A 1 61 ? 57.86069 -23.95155 3.21735 1.000 36.83839 61 SER A CA 1
ATOM 493 C C . SER A 1 61 ? 57.10698 -22.62427 3.18079 1.000 40.55238 61 SER A C 1
ATOM 494 O O . SER A 1 61 ? 57.38453 -21.73711 2.35474 1.000 34.92627 61 SER A O 1
ATOM 497 N N . ASP A 1 62 ? 56.12803 -22.50012 4.08122 1.000 48.66571 62 ASP A N 1
ATOM 498 C CA . ASP A 1 62 ? 55.41897 -21.23116 4.21455 1.000 54.05968 62 ASP A CA 1
ATOM 499 C C . ASP A 1 62 ? 56.39547 -20.08506 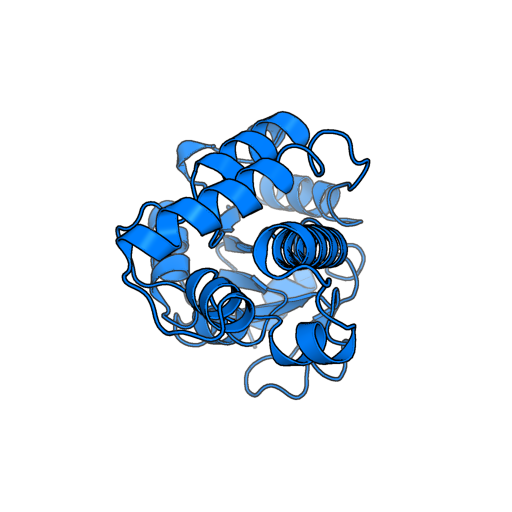4.44251 1.000 48.40872 62 ASP A C 1
ATOM 500 O O . ASP A 1 62 ? 56.23529 -18.99894 3.87817 1.000 47.14892 62 ASP A O 1
ATOM 505 N N . GLU A 1 63 ? 57.44905 -20.32047 5.22168 1.000 50.11605 63 GLU A N 1
ATOM 506 C CA . GLU A 1 63 ? 58.35854 -19.22548 5.53519 1.000 56.23651 63 GLU A CA 1
ATOM 507 C C . GLU A 1 63 ? 59.21885 -18.84084 4.33393 1.000 49.59990 63 GLU A C 1
ATOM 508 O O . GLU A 1 63 ? 59.50820 -17.65493 4.13427 1.000 49.13629 63 GLU A O 1
ATOM 514 N N . ASP A 1 64 ? 59.66902 -19.82249 3.54173 1.000 46.34056 64 ASP A N 1
ATOM 515 C CA . ASP A 1 64 ? 60.27762 -19.49839 2.25064 1.000 48.55331 64 ASP A CA 1
ATOM 516 C C . ASP A 1 64 ? 59.31510 -18.68821 1.39848 1.000 47.68252 64 ASP A C 1
ATOM 517 O O . ASP A 1 64 ? 59.70043 -17.69172 0.77302 1.000 51.99557 64 ASP A O 1
ATOM 522 N N . ALA A 1 65 ? 58.05299 -19.12264 1.33761 1.000 43.09536 65 ALA A N 1
ATOM 523 C CA . ALA A 1 65 ? 57.09304 -18.44899 0.46235 1.000 40.22697 65 ALA A CA 1
ATOM 524 C C . ALA A 1 65 ? 56.90903 -16.99108 0.86433 1.000 33.62202 65 ALA A C 1
ATOM 525 O O . ALA A 1 65 ? 56.88974 -16.10242 0.00883 1.000 32.50928 65 ALA A O 1
ATOM 527 N N . LYS A 1 66 ? 56.79018 -16.71523 2.16360 1.000 42.88012 66 LYS A N 1
ATOM 528 C CA . LYS A 1 66 ? 56.56617 -15.33255 2.59321 1.000 36.39744 66 LYS A CA 1
ATOM 529 C C . LYS A 1 66 ? 57.69277 -14.41577 2.12824 1.000 34.54295 66 LYS A C 1
ATOM 530 O O . LYS A 1 66 ? 57.43968 -13.27634 1.71743 1.000 33.45901 66 LYS A O 1
ATOM 536 N N . LYS A 1 67 ? 58.94208 -14.90023 2.17099 1.000 35.14826 67 LYS A N 1
ATOM 537 C CA . LYS A 1 67 ? 60.08652 -14.06955 1.79488 1.000 44.05776 67 LYS A CA 1
ATOM 538 C C . LYS A 1 67 ? 60.06540 -13.69776 0.31574 1.000 40.17445 67 LYS A C 1
ATOM 539 O O . LYS A 1 67 ? 60.29951 -12.54168 -0.04534 1.000 33.31922 67 LYS A O 1
ATOM 545 N N . TYR A 1 68 ? 59.84693 -14.67211 -0.56882 1.000 32.21080 68 TYR A N 1
ATOM 546 C CA . TYR A 1 68 ? 59.79722 -14.30960 -1.98509 1.000 32.88752 68 TYR A CA 1
ATOM 547 C C . TYR A 1 68 ? 58.50811 -13.60027 -2.32476 1.000 32.81029 68 TYR A C 1
ATOM 548 O O . TYR A 1 68 ? 58.49205 -12.73010 -3.20906 1.000 34.95671 68 TYR A O 1
ATOM 557 N N . ALA A 1 69 ? 57.41465 -13.94836 -1.64969 1.000 30.35592 69 ALA A N 1
ATOM 558 C CA . ALA A 1 69 ? 56.19047 -13.18948 -1.87979 1.000 32.49974 69 ALA A CA 1
ATOM 559 C C . ALA A 1 69 ? 56.39546 -11.72963 -1.51428 1.000 35.57255 69 ALA A C 1
ATOM 560 O O . ALA A 1 69 ? 55.93906 -10.82878 -2.22820 1.000 28.95032 69 ALA A O 1
ATOM 562 N N . GLU A 1 70 ? 57.10527 -11.46793 -0.42520 1.000 27.99200 70 GLU A N 1
ATOM 563 C CA . GLU A 1 70 ? 57.31786 -10.07429 -0.06069 1.000 25.04003 70 GLU A CA 1
ATOM 564 C C . GLU A 1 70 ? 58.22356 -9.36517 -1.07049 1.000 30.01779 70 GLU A C 1
ATOM 565 O O . GLU A 1 70 ? 58.04998 -8.16461 -1.32601 1.000 29.06384 70 GLU A O 1
ATOM 571 N N . GLU A 1 71 ? 59.20336 -10.07361 -1.65033 1.000 31.28596 71 GLU A N 1
ATOM 572 C CA . GLU A 1 71 ? 59.97709 -9.46509 -2.73721 1.000 31.37783 71 GLU A CA 1
ATOM 573 C C . GLU A 1 71 ? 59.08254 -9.11470 -3.92035 1.000 33.17710 71 GLU A C 1
ATOM 574 O O . GLU A 1 71 ? 59.24032 -8.05063 -4.52964 1.000 28.16805 71 GLU A O 1
ATOM 580 N N . LYS A 1 72 ? 58.17110 -10.02240 -4.30666 1.000 25.12399 72 LYS A N 1
ATOM 581 C CA . LYS A 1 72 ? 57.25531 -9.69521 -5.39393 1.000 27.45272 72 LYS A CA 1
ATOM 582 C C . LYS A 1 72 ? 56.34356 -8.53175 -5.01973 1.000 29.07732 72 LYS A C 1
ATOM 583 O O . LYS A 1 72 ? 56.07526 -7.65144 -5.84868 1.000 29.72602 72 LYS A O 1
ATOM 589 N N . GLU A 1 73 ? 55.83777 -8.50998 -3.78448 1.000 23.34866 73 GLU A N 1
ATOM 590 C CA . GLU A 1 73 ? 54.91760 -7.44102 -3.41084 1.000 26.61664 73 GLU A CA 1
ATOM 591 C C . GLU A 1 73 ? 55.62265 -6.10187 -3.28612 1.000 31.37986 73 GLU A C 1
ATOM 592 O O . GLU A 1 73 ? 55.02221 -5.06741 -3.60229 1.000 26.60342 73 GLU A O 1
ATOM 598 N N . ASN A 1 74 ? 56.88500 -6.09378 -2.84998 1.000 26.96577 74 ASN A N 1
ATOM 599 C CA . ASN A 1 74 ? 57.64975 -4.85615 -2.87291 1.000 25.82212 74 ASN A CA 1
ATOM 600 C C . ASN A 1 74 ? 57.78320 -4.31338 -4.29788 1.000 29.87523 74 ASN A C 1
ATOM 601 O O . ASN A 1 74 ? 57.65671 -3.10005 -4.52332 1.000 27.52249 74 ASN A O 1
ATOM 606 N N . LEU A 1 75 ? 58.05208 -5.18787 -5.26914 1.000 23.85976 75 LEU A N 1
ATOM 607 C CA . LEU A 1 75 ? 58.11169 -4.73584 -6.66299 1.000 25.09534 75 LEU A CA 1
ATOM 608 C C . LEU A 1 75 ? 56.75323 -4.18824 -7.10713 1.000 26.97121 75 LEU A C 1
ATOM 609 O O . LEU A 1 75 ? 56.66327 -3.10175 -7.68750 1.000 28.35531 75 LEU A O 1
ATOM 614 N N . TYR A 1 76 ? 55.67722 -4.91145 -6.80004 1.000 24.58706 76 TYR A N 1
ATOM 615 C CA . TYR A 1 76 ? 54.33777 -4.46822 -7.17230 1.000 25.64195 76 TYR A CA 1
ATOM 616 C C . TYR A 1 76 ? 53.99633 -3.10154 -6.57781 1.000 23.65997 76 TYR A C 1
ATOM 617 O O . TYR A 1 76 ? 53.50844 -2.20965 -7.28996 1.000 29.59262 76 TYR A O 1
ATOM 626 N N . ARG A 1 77 ? 54.23513 -2.91859 -5.27214 1.000 26.00338 77 ARG A N 1
ATOM 627 C CA A ARG A 1 77 ? 53.90272 -1.65710 -4.61297 0.387 29.51415 77 ARG A CA 1
ATOM 628 C CA B ARG A 1 77 ? 53.90530 -1.65285 -4.61440 0.613 29.71347 77 ARG A CA 1
ATOM 629 C C . ARG A 1 77 ? 54.64258 -0.49173 -5.24284 1.000 30.52831 77 ARG A C 1
ATOM 630 O O . ARG A 1 77 ? 54.08269 0.59792 -5.39432 1.000 29.88066 77 ARG A O 1
ATOM 645 N N . THR A 1 78 ? 55.91838 -0.69715 -5.56143 1.000 28.84849 78 THR A N 1
ATOM 646 C CA . THR A 1 78 ? 56.73290 0.35269 -6.15095 1.000 36.71583 78 THR A CA 1
ATOM 647 C C . THR A 1 78 ? 56.20297 0.73211 -7.52787 1.000 32.36936 78 THR A C 1
ATOM 648 O O . THR A 1 78 ? 56.05521 1.91970 -7.84771 1.000 28.43160 78 THR A O 1
ATOM 652 N N . MET A 1 79 ? 55.88935 -0.27387 -8.34605 1.000 24.64227 79 MET A N 1
ATOM 653 C CA . MET A 1 79 ? 55.33432 -0.02221 -9.67709 1.000 22.74659 79 MET A CA 1
ATOM 654 C C . MET A 1 79 ? 53.95675 0.63599 -9.60271 1.000 22.82719 79 MET A C 1
ATOM 655 O O . MET A 1 79 ? 53.67517 1.59157 -10.33874 1.000 30.32850 79 MET A O 1
ATOM 660 N N . LEU A 1 80 ? 53.07714 0.11885 -8.73701 1.000 21.15275 80 LEU A N 1
ATOM 661 C CA . LEU A 1 80 ? 51.74924 0.68556 -8.57074 1.000 24.58647 80 LEU A CA 1
ATOM 662 C C . LEU A 1 80 ? 51.81688 2.16350 -8.18520 1.000 29.93242 80 LEU A C 1
ATOM 663 O O . LEU A 1 80 ? 51.10838 2.99608 -8.76618 1.000 26.15765 80 LEU A O 1
ATOM 668 N N . MET A 1 81 ? 52.67798 2.50774 -7.21558 1.000 27.63618 81 MET A N 1
ATOM 669 C CA A MET A 1 81 ? 52.79022 3.89735 -6.78245 0.464 28.93479 81 MET A CA 1
ATOM 670 C CA B MET A 1 81 ? 52.79152 3.89879 -6.78279 0.536 28.72755 81 MET A CA 1
ATOM 671 C C . MET A 1 81 ? 53.19213 4.81533 -7.92914 1.000 29.87361 81 MET A C 1
ATOM 672 O O . MET A 1 81 ? 52.68706 5.93673 -8.03956 1.000 29.52448 81 MET A O 1
ATOM 681 N N . LYS A 1 82 ? 54.12016 4.38294 -8.77974 1.000 29.32921 82 LYS A N 1
ATOM 682 C CA . LYS A 1 82 ? 54.49891 5.30659 -9.84641 1.000 34.07067 82 LYS A CA 1
ATOM 683 C C . LYS A 1 82 ? 53.62731 5.16895 -11.08899 1.000 33.27555 82 LYS A C 1
ATOM 684 O O . LYS A 1 82 ? 53.68793 6.04904 -11.95264 1.000 30.18460 82 LYS A O 1
ATOM 690 N N . SER A 1 83 ? 52.78289 4.13782 -11.15722 1.000 27.98637 83 SER A N 1
ATOM 691 C CA . SER A 1 83 ? 51.84924 3.96091 -12.26331 1.000 29.74250 83 SER A CA 1
ATOM 692 C C . SER A 1 83 ? 50.74373 5.02348 -12.21318 1.000 32.12741 83 SER A C 1
ATOM 693 O O . SER A 1 83 ? 50.61512 5.78928 -1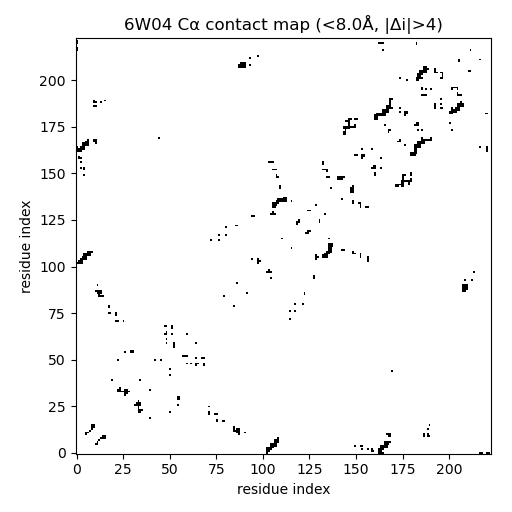1.24902 1.000 30.17058 83 SER A O 1
ATOM 696 N N . ASP A 1 84 ? 49.94368 5.09321 -13.28726 1.000 30.60633 84 ASP A N 1
ATOM 697 C CA . ASP A 1 84 ? 48.78086 5.97994 -13.30221 1.000 32.44660 84 ASP A CA 1
ATOM 698 C C . ASP A 1 84 ? 47.48744 5.17117 -13.28420 1.000 37.75275 84 ASP A C 1
ATOM 699 O O . ASP A 1 84 ? 46.44396 5.64501 -13.72941 1.000 33.30786 84 ASP A O 1
ATOM 704 N N . ILE A 1 85 ? 47.55083 3.94250 -12.79388 1.000 28.17058 85 ILE A N 1
ATOM 705 C CA . ILE A 1 85 ? 46.33374 3.15204 -12.62223 1.000 33.70916 85 ILE A CA 1
ATOM 706 C C . ILE A 1 85 ? 45.39926 3.89365 -11.67743 1.000 29.85108 85 ILE A C 1
ATOM 707 O O . ILE A 1 85 ? 45.78465 4.25507 -10.55952 1.000 32.18007 85 ILE A O 1
ATOM 712 N N . LYS A 1 86 ? 44.18049 4.15256 -12.13440 1.000 30.40216 86 LYS A N 1
ATOM 713 C CA . LYS A 1 86 ? 43.19278 4.93131 -11.39580 1.000 30.87255 86 LYS A CA 1
ATOM 714 C C . LYS A 1 86 ? 42.09298 4.01465 -10.86786 1.000 34.57593 86 LYS A C 1
ATOM 715 O O . LYS A 1 86 ? 41.92331 2.87815 -11.33258 1.000 31.46897 86 LYS A O 1
ATOM 721 N N . LEU A 1 87 ? 41.32068 4.53149 -9.90959 1.000 31.54887 87 LEU A N 1
ATOM 722 C CA . LEU A 1 87 ? 40.11046 3.82950 -9.50541 1.000 34.76863 87 LEU A CA 1
ATOM 723 C C . LEU A 1 87 ? 39.19230 3.66183 -10.70867 1.000 34.98397 87 LEU A C 1
ATOM 724 O O . LEU A 1 87 ? 39.07756 4.55711 -11.54405 1.000 35.40522 87 LEU A O 1
ATOM 729 N N . CYS A 1 88 ? 38.55477 2.49311 -10.79602 1.000 33.71994 88 CYS A N 1
ATOM 730 C CA . CYS A 1 88 ? 37.74019 2.12943 -11.94742 1.000 34.68360 88 CYS A CA 1
ATOM 731 C C . CYS A 1 88 ? 36.69642 3.20672 -12.24918 1.000 39.24555 88 CYS A C 1
ATOM 732 O O . CYS A 1 88 ? 36.18744 3.88349 -11.34390 1.000 37.29814 88 CYS A O 1
ATOM 735 N N . ASP A 1 89 ? 36.41252 3.39226 -13.54056 1.000 40.75090 89 ASP A N 1
ATOM 736 C CA . ASP A 1 89 ? 35.39828 4.35959 -13.96885 1.000 45.35583 89 ASP A CA 1
ATOM 737 C C . ASP A 1 89 ? 34.10808 4.16746 -13.18496 1.000 43.37167 89 ASP A C 1
ATOM 738 O O . ASP A 1 89 ? 33.65048 3.04030 -12.98338 1.000 46.79463 89 ASP A O 1
ATOM 743 N N . GLY A 1 90 ? 33.52355 5.27709 -12.74161 1.000 42.53820 90 GLY A N 1
ATOM 744 C CA . GLY A 1 90 ? 32.26350 5.23815 -12.02927 1.000 53.64744 90 GLY A CA 1
ATOM 745 C C . GLY A 1 90 ? 32.36067 4.90132 -10.55768 1.000 51.60297 90 GLY A C 1
ATOM 746 O O . GLY A 1 90 ? 31.38348 5.11220 -9.82761 1.000 41.34301 90 GLY A O 1
ATOM 747 N N . ALA A 1 91 ? 33.50672 4.40478 -10.08768 1.000 46.42647 91 ALA A N 1
ATOM 748 C CA . ALA A 1 91 ? 33.61039 3.98640 -8.69553 1.000 39.37192 91 ALA A CA 1
ATOM 749 C C . ALA A 1 91 ? 33.38634 5.15442 -7.74281 1.000 39.26819 91 ALA A C 1
ATOM 750 O O . ALA A 1 91 ? 32.55820 5.06779 -6.82300 1.000 42.05592 91 ALA A O 1
ATOM 752 N N . ILE A 1 92 ? 34.10340 6.26598 -7.95061 1.000 37.65965 92 ILE A N 1
ATOM 753 C CA . ILE A 1 92 ? 33.97400 7.39642 -7.02985 1.000 42.21062 92 ILE A CA 1
ATOM 754 C C . ILE A 1 92 ? 32.53574 7.89221 -7.00091 1.000 44.25861 92 ILE A C 1
ATOM 755 O O . ILE A 1 92 ? 31.98988 8.19141 -5.93036 1.000 42.37771 92 ILE A O 1
ATOM 760 N N . ASN A 1 93 ? 31.89165 7.96105 -8.17052 1.000 43.65414 93 ASN A N 1
ATOM 761 C CA . ASN A 1 93 ? 30.49060 8.37167 -8.22629 1.000 47.43731 93 ASN A CA 1
ATOM 762 C C . ASN A 1 93 ? 29.61228 7.45979 -7.38680 1.000 49.97591 93 ASN A C 1
ATOM 763 O O . ASN A 1 93 ? 28.72531 7.93043 -6.66340 1.000 45.75308 93 ASN A O 1
ATOM 768 N N . LEU A 1 94 ? 29.81920 6.14345 -7.49781 1.000 46.28360 94 LEU A N 1
ATOM 769 C CA . LEU A 1 94 ? 29.05500 5.21533 -6.67377 1.000 45.48345 94 LEU A CA 1
ATOM 770 C C . LEU A 1 94 ? 29.30976 5.46336 -5.19086 1.000 45.52480 94 LEU A C 1
ATOM 771 O O . LEU A 1 94 ? 28.36517 5.49151 -4.39190 1.000 46.82090 94 LEU A O 1
ATOM 776 N N . PHE A 1 95 ? 30.58210 5.64449 -4.80787 1.000 38.61864 95 PHE A N 1
ATOM 777 C CA . PHE A 1 95 ? 30.92301 5.96309 -3.42162 1.000 46.59541 95 PHE A CA 1
ATOM 778 C C . PHE A 1 95 ? 30.09661 7.13463 -2.90030 1.000 45.62667 95 PHE A C 1
ATOM 779 O O . PHE A 1 95 ? 29.51892 7.06509 -1.81203 1.000 44.07230 95 PHE A O 1
ATOM 787 N N . GLU A 1 96 ? 30.06179 8.23531 -3.65700 1.000 41.78706 96 GLU A N 1
ATOM 788 C CA . GLU A 1 96 ? 29.32895 9.41943 -3.21139 1.000 45.21438 96 GLU A CA 1
ATOM 789 C C . GLU A 1 96 ? 27.82685 9.16362 -3.17953 1.000 55.60887 96 GLU A C 1
ATOM 790 O O . GLU A 1 96 ? 27.13720 9.57533 -2.23731 1.000 53.52996 96 GLU A O 1
ATOM 796 N N . ALA A 1 97 ? 27.30271 8.48022 -4.19686 1.000 48.40742 97 ALA A N 1
ATOM 797 C CA . ALA A 1 97 ? 25.87564 8.20094 -4.23277 1.000 53.85436 97 ALA A CA 1
ATOM 798 C C . ALA A 1 97 ? 25.45570 7.30947 -3.06910 1.000 56.99036 97 ALA A C 1
ATOM 799 O O . ALA A 1 97 ? 24.35837 7.47458 -2.51788 1.000 57.52399 97 ALA A O 1
ATOM 801 N N . LEU A 1 98 ? 26.31236 6.35577 -2.68542 1.000 47.93553 98 LEU A N 1
ATOM 802 C CA . LEU A 1 98 ? 25.98978 5.45451 -1.58226 1.000 50.86337 98 LEU A CA 1
ATOM 803 C C . LEU A 1 98 ? 25.89976 6.20961 -0.25730 1.000 52.95490 98 LEU A C 1
ATOM 804 O O . LEU A 1 98 ? 24.94385 6.03009 0.50824 1.000 51.75751 98 LEU A O 1
ATOM 809 N N . LYS A 1 99 ? 26.88741 7.06285 0.03276 1.000 53.06003 99 LYS A N 1
ATOM 810 C CA . LYS A 1 99 ? 26.83813 7.83688 1.26936 1.000 54.17217 99 LYS A CA 1
ATOM 811 C C . LYS A 1 99 ? 25.61937 8.74789 1.30132 1.000 54.96963 99 LYS A C 1
ATOM 812 O O . LYS A 1 99 ? 24.97621 8.88829 2.34641 1.000 58.25668 99 LYS A O 1
ATOM 818 N N . LYS A 1 100 ? 25.27180 9.36098 0.16446 1.000 56.15290 100 LYS A N 1
ATOM 819 C CA . LYS A 1 100 ? 24.08225 10.20852 0.13315 1.000 57.06433 100 LYS A CA 1
ATOM 820 C C . LYS A 1 100 ? 22.82880 9.41426 0.47494 1.000 62.27017 100 LYS A C 1
ATOM 821 O O . LYS A 1 100 ? 21.88040 9.96506 1.04042 1.000 60.66560 100 LYS A O 1
ATOM 823 N N . CYS A 1 101 ? 22.81287 8.11882 0.16528 1.000 62.64402 101 CYS A N 1
ATOM 824 C CA . CYS A 1 101 ? 21.67910 7.26085 0.48324 1.000 65.35370 101 CYS A CA 1
ATOM 825 C C . CYS A 1 101 ? 21.79260 6.60274 1.85427 1.000 64.28213 101 CYS A C 1
ATOM 826 O O . CYS A 1 101 ? 20.91373 5.81143 2.21532 1.000 63.01359 101 CYS A O 1
ATOM 829 N N . ASN A 1 102 ? 22.84111 6.91292 2.62646 1.000 57.78453 102 ASN A N 1
ATOM 830 C CA . ASN A 1 102 ? 23.05300 6.30947 3.94572 1.000 58.97215 102 ASN A CA 1
ATOM 831 C C . ASN A 1 102 ? 23.16518 4.78573 3.84215 1.000 59.72484 102 ASN A C 1
ATOM 832 O O . ASN A 1 102 ? 22.65004 4.04555 4.68672 1.000 63.47550 102 ASN A O 1
ATOM 837 N N . ILE A 1 103 ? 23.82547 4.31421 2.78746 1.000 49.70080 103 ILE A N 1
ATOM 838 C CA . ILE A 1 103 ? 24.10772 2.90251 2.56447 1.000 50.30564 103 ILE A CA 1
ATOM 839 C C . ILE A 1 103 ? 25.59333 2.66944 2.85960 1.000 46.19327 103 ILE A C 1
ATOM 840 O O . ILE A 1 103 ? 26.45612 3.11798 2.09159 1.000 44.78033 103 ILE A O 1
ATOM 845 N N . PRO A 1 104 ? 25.92691 1.97693 3.94077 1.000 45.90925 104 PRO A N 1
ATOM 846 C CA . PRO A 1 104 ? 27.34327 1.74740 4.25623 1.000 41.31269 104 PRO A CA 1
ATOM 847 C C . PRO A 1 104 ? 28.02004 0.85874 3.22627 1.000 46.11583 104 PRO A C 1
ATOM 848 O O . PRO A 1 104 ? 27.39982 0.00376 2.59385 1.000 41.90265 104 PRO A O 1
ATOM 852 N N . PHE A 1 105 ? 29.32210 1.06893 3.06615 1.000 40.18534 105 PHE A N 1
ATOM 853 C CA . PHE A 1 105 ? 30.10273 0.29757 2.12039 1.000 36.71137 105 PHE A CA 1
ATOM 854 C C . PHE A 1 105 ? 31.53898 0.25278 2.61337 1.000 37.69112 105 PHE A C 1
ATOM 855 O O . PHE A 1 105 ? 32.00303 1.16411 3.30941 1.000 37.26941 105 PHE A O 1
ATOM 863 N N . THR A 1 106 ? 32.24399 -0.80678 2.24224 1.000 35.83465 106 THR A N 1
ATOM 864 C CA . THR A 1 106 ? 33.64830 -0.88491 2.59890 1.000 34.54954 106 THR A CA 1
ATOM 865 C C . THR A 1 106 ? 34.37277 -1.75011 1.57997 1.000 34.33500 106 THR A C 1
ATOM 866 O O . THR A 1 106 ? 33.76081 -2.35106 0.68777 1.000 32.96118 106 THR A O 1
ATOM 870 N N . ILE A 1 107 ? 35.68570 -1.81845 1.74990 1.000 28.89480 107 ILE A N 1
ATOM 871 C CA . ILE A 1 107 ? 36.58148 -2.61937 0.93134 1.000 29.93565 107 ILE A CA 1
ATOM 872 C C . ILE A 1 107 ? 36.96642 -3.87716 1.69490 1.000 34.27458 107 ILE A C 1
ATOM 873 O O . ILE A 1 107 ? 37.21245 -3.83130 2.91198 1.000 34.15588 107 ILE A O 1
ATOM 878 N N . ALA A 1 108 ? 37.01062 -5.00659 0.98312 1.000 25.95015 108 ALA A N 1
ATOM 879 C CA . ALA A 1 108 ? 37.63481 -6.23126 1.46235 1.000 29.28935 108 ALA A CA 1
ATOM 880 C C . ALA A 1 108 ? 38.67264 -6.63916 0.42504 1.000 42.22908 108 ALA A C 1
ATOM 881 O O . ALA A 1 108 ? 38.40069 -6.59366 -0.77747 1.000 47.87316 108 ALA A O 1
ATOM 883 N N . THR A 1 109 ? 39.86675 -6.99829 0.86878 1.000 33.47876 109 THR A N 1
ATOM 884 C CA . THR A 1 109 ? 40.88767 -7.39231 -0.08072 1.000 32.47992 109 THR A CA 1
ATOM 885 C C . THR A 1 109 ? 41.68843 -8.54200 0.50301 1.000 37.65849 109 THR A C 1
ATOM 886 O O . THR A 1 109 ? 41.84351 -8.65039 1.72136 1.000 34.53235 109 THR A O 1
ATOM 890 N N . SER A 1 110 ? 42.19156 -9.40257 -0.38271 1.000 31.67675 110 SER A N 1
ATOM 891 C CA . SER A 1 110 ? 43.15118 -10.42742 0.00836 1.000 32.21976 110 SER A CA 1
ATOM 892 C C . SER A 1 110 ? 44.53694 -9.85761 0.24825 1.000 30.09696 110 SER A C 1
ATOM 893 O O . SER A 1 110 ? 45.41029 -10.58624 0.72690 1.000 32.91652 110 SER A O 1
ATOM 896 N N . SER A 1 111 ? 44.76721 -8.59789 -0.10616 1.000 29.71631 111 SER A N 1
ATOM 897 C CA . SER A 1 111 ? 46.09598 -8.01012 0.02970 1.000 31.19671 111 SER A CA 1
ATOM 898 C C . SER A 1 111 ? 46.50494 -7.93622 1.49621 1.000 28.49469 111 SER A C 1
ATOM 899 O O . SER A 1 111 ? 45.66578 -7.74385 2.37931 1.000 29.88462 111 SER A O 1
ATOM 902 N N . ASP A 1 112 ? 47.80692 -8.09103 1.75109 1.000 28.02805 112 ASP A N 1
ATOM 903 C CA A ASP A 1 112 ? 48.32944 -7.85595 3.09067 0.421 30.47089 112 ASP A CA 1
ATOM 904 C CA B ASP A 1 112 ? 48.36320 -7.84714 3.07776 0.579 30.72948 112 ASP A CA 1
ATOM 905 C C . ASP A 1 112 ? 48.41196 -6.34782 3.37060 1.000 30.06589 112 ASP A C 1
ATOM 906 O O . ASP A 1 112 ? 48.15859 -5.51083 2.50809 1.000 25.89151 112 ASP A O 1
ATOM 915 N N . TRP A 1 113 ? 48.77046 -6.00288 4.61259 1.000 32.27553 113 TRP A N 1
ATOM 916 C CA . TRP A 1 113 ? 48.79011 -4.58661 4.99113 1.000 29.26861 113 TRP A CA 1
ATOM 917 C C . TRP A 1 113 ? 49.77180 -3.77970 4.13575 1.000 28.93298 113 TRP A C 1
ATOM 918 O O . TRP A 1 113 ? 49.49588 -2.62181 3.78713 1.000 29.97474 113 TRP A O 1
ATOM 929 N N . GLY A 1 114 ? 50.94056 -4.35048 3.82603 1.000 28.47992 114 GLY A N 1
ATOM 930 C CA . GLY A 1 114 ? 51.89535 -3.64237 2.97494 1.000 32.10000 114 GLY A CA 1
ATOM 931 C C . GLY A 1 114 ? 51.25033 -3.02845 1.74385 1.000 34.19380 114 GLY A C 1
ATOM 932 O O . GLY A 1 114 ? 51.44335 -1.84115 1.43789 1.000 24.14137 114 GLY A O 1
ATOM 933 N N . ASN A 1 115 ? 50.46527 -3.82735 1.01886 1.000 27.78541 115 ASN A N 1
ATOM 934 C CA . ASN A 1 115 ? 49.82041 -3.32630 -0.19779 1.000 23.62436 115 ASN A CA 1
ATOM 935 C C . ASN A 1 115 ? 48.70855 -2.33801 0.13960 1.000 26.88912 115 ASN A C 1
ATOM 936 O O . ASN A 1 115 ? 48.55507 -1.30679 -0.53706 1.000 28.63647 115 ASN A O 1
ATOM 941 N N . VAL A 1 116 ? 47.94347 -2.61676 1.20632 1.000 26.04682 116 VAL A N 1
ATOM 942 C CA . VAL A 1 116 ? 46.82196 -1.75229 1.57228 1.000 25.14493 116 VAL A CA 1
ATOM 943 C C . VAL A 1 116 ? 47.32485 -0.35763 1.92377 1.000 29.81449 116 VAL A C 1
ATOM 944 O O . VAL A 1 116 ? 46.69386 0.65295 1.59378 1.000 30.50354 116 VAL A O 1
ATOM 948 N N . GLN A 1 117 ? 48.47177 -0.28311 2.60520 1.000 26.61603 117 GLN A N 1
ATOM 949 C CA . GLN A 1 117 ? 49.08878 1.00505 2.89831 1.000 27.94303 117 GLN A CA 1
ATOM 950 C C . GLN A 1 117 ? 49.30830 1.80204 1.61759 1.000 27.91910 117 GLN A C 1
ATOM 951 O O . GLN A 1 117 ? 49.04785 3.01027 1.57061 1.000 28.14470 117 GLN A O 1
ATOM 957 N N . VAL A 1 118 ? 49.76851 1.13933 0.56131 1.000 27.30207 118 VAL A N 1
ATOM 958 C CA . VAL A 1 118 ? 49.96982 1.83171 -0.70856 1.000 24.63116 118 VAL A CA 1
ATOM 959 C C . VAL A 1 118 ? 48.62817 2.24971 -1.30569 1.000 23.07285 118 VAL A C 1
ATOM 960 O O . VAL A 1 118 ? 48.48004 3.38264 -1.79050 1.000 28.35431 118 VAL A O 1
ATOM 964 N N . PHE A 1 119 ? 47.62718 1.35245 -1.26349 1.000 25.57373 119 PHE A N 1
ATOM 965 C CA . PHE A 1 119 ? 46.29813 1.67175 -1.79076 1.000 29.44491 119 PHE A CA 1
ATOM 966 C C . PHE A 1 119 ? 45.73233 2.92830 -1.14290 1.000 28.80993 119 PHE A C 1
ATOM 967 O O . PHE A 1 119 ? 45.24061 3.82633 -1.83849 1.000 28.86632 119 PHE A O 1
ATOM 975 N N . ILE A 1 120 ? 45.76195 2.98928 0.19728 1.000 28.58680 120 ILE A N 1
ATOM 976 C CA . ILE A 1 120 ? 45.23753 4.14932 0.92205 1.000 28.03637 120 ILE A CA 1
ATOM 977 C C . ILE A 1 120 ? 46.01404 5.40096 0.54786 1.000 32.72410 120 ILE A C 1
ATOM 978 O O . ILE A 1 120 ? 45.43569 6.45228 0.26471 1.000 29.31989 120 ILE A O 1
ATOM 983 N N . GLN A 1 121 ? 47.34361 5.30169 0.55547 1.000 30.22567 121 GLN A N 1
ATOM 984 C CA . GLN A 1 121 ? 48.19859 6.42971 0.22159 1.000 31.10777 121 GLN A CA 1
ATOM 985 C C . GLN A 1 121 ? 47.92104 6.93832 -1.19302 1.000 33.10540 121 GLN A C 1
ATOM 986 O O . GLN A 1 121 ? 47.69847 8.13631 -1.40973 1.000 30.86396 121 GLN A O 1
ATOM 992 N N . LYS A 1 122 ? 47.92785 6.03218 -2.17110 1.000 26.62967 122 LYS A N 1
ATOM 993 C CA . LYS A 1 122 ? 47.85387 6.43915 -3.57690 1.000 26.42963 122 LYS A CA 1
ATOM 994 C C . LYS A 1 122 ? 46.45105 6.91129 -3.94681 1.000 29.04351 122 LYS A C 1
ATOM 995 O O . LYS A 1 122 ? 46.29125 7.86796 -4.70946 1.000 28.64465 122 LYS A O 1
ATOM 1001 N N . TYR A 1 123 ? 45.42062 6.26029 -3.42704 1.000 25.54845 123 TYR A N 1
ATOM 1002 C CA . TYR A 1 123 ? 44.07033 6.56176 -3.86766 1.000 32.10531 123 TYR A CA 1
ATOM 1003 C C . TYR A 1 123 ? 43.28045 7.42948 -2.89693 1.000 35.49427 123 TYR A C 1
ATOM 1004 O O . TYR A 1 123 ? 42.10569 7.70229 -3.16160 1.000 33.48425 123 TYR A O 1
ATOM 1013 N N . HIS A 1 124 ? 43.89191 7.90172 -1.80930 1.000 29.45533 124 HIS A N 1
ATOM 1014 C CA . HIS A 1 124 ? 43.20667 8.80858 -0.86917 1.000 28.77554 124 HIS A CA 1
ATOM 1015 C C . HIS A 1 124 ? 41.92479 8.17847 -0.34120 1.000 27.61511 124 HIS A C 1
ATOM 1016 O O . HIS A 1 124 ? 40.89428 8.83666 -0.20072 1.000 32.68442 124 HIS A O 1
ATOM 1023 N N . LEU A 1 125 ? 41.99853 6.88476 -0.03739 1.000 26.26427 125 LEU A N 1
ATOM 1024 C CA . LEU A 1 125 ? 40.80592 6.12588 0.31081 1.000 33.94304 125 LEU A CA 1
ATOM 1025 C C . LEU A 1 125 ? 40.09052 6.66563 1.53858 1.000 28.27043 125 LEU A C 1
ATOM 1026 O O . LEU A 1 125 ? 38.88154 6.45185 1.67482 1.000 41.00617 125 LEU A O 1
ATOM 1031 N N . GLU A 1 126 ? 40.78872 7.37694 2.42651 1.000 27.99048 126 GLU A N 1
ATOM 1032 C CA . GLU A 1 126 ? 40.10992 7.97103 3.57131 1.000 33.17044 126 GLU A CA 1
ATOM 1033 C C . GLU A 1 126 ? 39.06621 9.01131 3.15554 1.000 40.92945 126 GLU A C 1
ATOM 1034 O O . GLU A 1 126 ? 38.25041 9.41515 3.99082 1.000 33.28758 126 GLU A O 1
ATOM 1040 N N . GLU A 1 127 ? 39.06690 9.45434 1.89213 1.000 31.76744 127 GLU A N 1
ATOM 1041 C CA . GLU A 1 127 ? 38.01419 10.37062 1.44322 1.000 36.57857 127 GLU A CA 1
ATOM 1042 C C . GLU A 1 127 ? 36.63701 9.71599 1.53137 1.000 36.46216 127 GLU A C 1
ATOM 1043 O O . GLU A 1 127 ? 35.64524 10.39550 1.80693 1.000 39.34719 127 GLU A O 1
ATOM 1049 N N . TRP A 1 128 ? 36.56011 8.39121 1.30689 1.000 34.97304 128 TRP A N 1
ATOM 1050 C CA . TRP A 1 128 ? 35.28317 7.68782 1.22794 1.000 44.01520 128 TRP A CA 1
ATOM 1051 C C . TRP A 1 128 ? 35.13865 6.54012 2.20592 1.000 43.89134 128 TRP A C 1
ATOM 1052 O O . TRP A 1 128 ? 34.00391 6.10806 2.44470 1.000 42.32382 128 TRP A O 1
ATOM 1063 N N . PHE A 1 129 ? 36.23639 6.05700 2.79063 1.000 34.44306 129 PHE A N 1
ATOM 1064 C CA . PHE A 1 129 ? 36.25877 4.86350 3.62701 1.000 35.71946 129 PHE A CA 1
ATOM 1065 C C . PHE A 1 129 ? 36.80747 5.17954 5.00747 1.000 40.52922 129 PHE A C 1
ATOM 1066 O O . PHE A 1 129 ? 37.83215 5.86239 5.13478 1.000 32.86250 129 PHE A O 1
ATOM 1074 N N . ASP A 1 130 ? 36.15135 4.64756 6.03171 1.000 40.47461 130 ASP A N 1
ATOM 1075 C CA . ASP A 1 130 ? 36.75256 4.55573 7.35500 1.000 33.46063 130 ASP A CA 1
ATOM 1076 C C . ASP A 1 130 ? 37.86523 3.51925 7.27377 1.000 42.13046 130 ASP A C 1
ATOM 1077 O O . ASP A 1 130 ? 37.58182 2.33245 7.06944 1.000 35.31148 130 ASP A O 1
ATOM 1082 N N . ILE A 1 131 ? 39.12240 3.95901 7.44540 1.000 32.64882 131 ILE A N 1
ATOM 1083 C CA . ILE A 1 131 ? 40.26691 3.06449 7.24045 1.000 36.27931 131 ILE A CA 1
ATOM 1084 C C . ILE A 1 131 ? 40.21438 1.87556 8.18875 1.000 34.71821 131 ILE A C 1
ATOM 1085 O O . ILE A 1 131 ? 40.74019 0.80806 7.87502 1.000 33.55868 131 ILE A O 1
ATOM 1090 N N . ASP A 1 132 ? 39.59203 2.03243 9.35693 1.000 35.76622 132 ASP A N 1
ATOM 1091 C CA . ASP A 1 132 ? 39.51740 0.93720 10.31876 1.000 43.00271 132 ASP A CA 1
ATOM 1092 C C . ASP A 1 132 ? 38.48282 -0.12925 9.94488 1.000 41.08523 132 ASP A C 1
ATOM 1093 O O . ASP A 1 132 ? 38.52792 -1.22576 10.50722 1.000 35.57369 132 ASP A O 1
ATOM 1098 N N . LYS A 1 133 ? 37.58002 0.15147 9.00252 1.000 32.07160 133 LYS A N 1
ATOM 1099 C CA . LYS A 1 133 ? 36.60655 -0.82974 8.51283 1.000 35.29356 133 LYS A CA 1
ATOM 1100 C C . LYS A 1 133 ? 37.00463 -1.46756 7.18651 1.000 37.52963 133 LYS A C 1
ATOM 1101 O O . LYS A 1 133 ? 36.22382 -2.24955 6.63588 1.000 43.25626 133 LYS A O 1
ATOM 1107 N N . ILE A 1 134 ? 38.17416 -1.13754 6.64589 1.000 32.10145 134 ILE A N 1
ATOM 1108 C CA . ILE A 1 134 ? 38.68840 -1.83939 5.47371 1.000 29.20486 134 ILE A CA 1
ATOM 1109 C C . ILE A 1 134 ? 39.18148 -3.20819 5.92677 1.000 33.14467 134 ILE A C 1
ATOM 1110 O O . ILE A 1 134 ? 39.98075 -3.31637 6.86389 1.000 37.15797 134 ILE A O 1
ATOM 1115 N N . ILE A 1 135 ? 38.67528 -4.26515 5.30235 1.000 33.09101 135 ILE A N 1
ATOM 1116 C CA . ILE A 1 135 ? 39.05983 -5.62516 5.66192 1.000 29.66757 135 ILE A CA 1
ATOM 1117 C C . ILE A 1 135 ? 40.18684 -6.05172 4.74310 1.000 32.27611 135 ILE A C 1
ATOM 1118 O O . ILE A 1 135 ? 40.05401 -5.98973 3.51383 1.000 32.66760 135 ILE A O 1
ATOM 1123 N N . PHE A 1 136 ? 41.29397 -6.48684 5.33509 1.000 34.75546 136 PHE A N 1
ATOM 1124 C CA . PHE A 1 136 ? 42.43456 -6.96525 4.57195 1.000 35.26102 136 PHE A CA 1
ATOM 1125 C C . PHE A 1 136 ? 42.98326 -8.22741 5.22932 1.000 37.42325 136 PHE A C 1
ATOM 1126 O O . PHE A 1 136 ? 42.58548 -8.60312 6.33438 1.000 32.01072 136 PHE A O 1
ATOM 1134 N N . ASN A 1 137 ? 43.91844 -8.87927 4.54280 1.000 30.25342 137 ASN A N 1
ATOM 1135 C CA . ASN A 1 137 ? 44.53048 -10.09299 5.07431 1.000 30.03759 137 ASN A CA 1
ATOM 1136 C C . ASN A 1 137 ? 45.46809 -9.74666 6.22168 1.000 32.25493 137 ASN A C 1
ATOM 1137 O O . ASN A 1 137 ? 46.63786 -9.40848 6.01814 1.000 37.71874 137 ASN A O 1
ATOM 1142 N N . ASP A 1 138 ? 44.96519 -9.85992 7.44374 1.000 36.91848 138 ASP A N 1
ATOM 1143 C CA . ASP A 1 138 ? 45.79801 -9.75035 8.63233 1.000 41.98888 138 ASP A CA 1
ATOM 1144 C C . ASP A 1 138 ? 46.02768 -11.10156 9.27755 1.000 45.96203 138 ASP A C 1
ATOM 1145 O O . ASP A 1 138 ? 46.33940 -11.16363 10.46942 1.000 46.66040 138 ASP A O 1
ATOM 1150 N N . PHE A 1 139 ? 45.81839 -12.18179 8.52121 1.000 41.80845 139 PHE A N 1
ATOM 1151 C CA . PHE A 1 139 ? 46.15984 -13.53964 8.93115 1.000 47.23082 139 PHE A CA 1
ATOM 1152 C C . PHE A 1 139 ? 45.28608 -14.03625 10.07422 1.000 49.97527 139 PHE A C 1
ATOM 1153 O O . PHE A 1 139 ? 45.67233 -14.93532 10.81257 1.000 57.70264 139 PHE A O 1
ATOM 1161 N N . THR A 1 140 ? 44.08581 -13.48018 10.21444 1.000 52.64813 140 THR A N 1
ATOM 1162 C CA . THR A 1 140 ? 43.15532 -13.91828 11.24297 1.000 61.18796 140 THR A CA 1
ATOM 1163 C C . THR A 1 140 ? 41.95100 -14.65335 10.66464 1.000 59.37037 140 THR A C 1
ATOM 1164 O O . THR A 1 140 ? 41.01199 -14.95632 11.40716 1.000 51.24926 140 THR A O 1
ATOM 1168 N N . PHE A 1 141 ? 41.95136 -14.95107 9.36467 1.000 43.22322 141 PHE A N 1
ATOM 1169 C CA . PHE A 1 141 ? 40.82910 -15.65078 8.75668 1.000 46.46551 141 PHE A CA 1
ATOM 1170 C C . PHE A 1 141 ? 41.31193 -16.38840 7.51042 1.000 48.12947 141 PHE A C 1
ATOM 1171 O O . PHE A 1 141 ? 42.40449 -16.13771 6.99545 1.000 44.29171 141 PHE A O 1
ATOM 1179 N N . LYS A 1 142 ? 40.47769 -17.29878 7.02392 1.000 41.91756 142 LYS A N 1
ATOM 1180 C CA . LYS A 1 142 ? 40.80925 -18.05999 5.82937 1.000 46.05964 142 LYS A CA 1
ATOM 1181 C C . LYS A 1 142 ? 40.47257 -17.23163 4.59828 1.000 41.21834 142 LYS A C 1
ATOM 1182 O O . LYS A 1 142 ? 39.42783 -16.57714 4.54121 1.000 36.79661 142 LYS A O 1
ATOM 1188 N N . GLY A 1 143 ? 41.37055 -17.25354 3.61415 1.000 41.31248 143 GLY A N 1
ATOM 1189 C CA . GLY A 1 143 ? 41.17703 -16.45736 2.42571 1.000 44.48037 143 GLY A CA 1
ATOM 1190 C C . GLY A 1 143 ? 40.14096 -17.04112 1.48241 1.000 37.83215 143 GLY A C 1
ATOM 1191 O O . GLY A 1 143 ? 39.64681 -18.15616 1.66724 1.000 35.57516 143 GLY A O 1
ATOM 1192 N N . LYS A 1 144 ? 39.80975 -16.23542 0.47377 1.000 35.31492 144 LYS A N 1
ATOM 1193 C CA . LYS A 1 144 ? 38.91202 -16.66286 -0.58805 1.000 38.04818 144 LYS A CA 1
ATOM 1194 C C . LYS A 1 144 ? 39.41343 -17.96838 -1.19850 1.000 40.14850 144 LYS A C 1
ATOM 1195 O O . LYS A 1 144 ? 40.62135 -18.13616 -1.38842 1.000 49.96855 144 LYS A O 1
ATOM 1201 N N . PRO A 1 145 ? 38.52071 -18.89084 -1.56956 1.000 38.00508 145 PRO A N 1
ATOM 1202 C CA . PRO A 1 145 ? 37.05695 -18.76847 -1.61961 1.000 33.32869 145 PRO A CA 1
ATOM 1203 C C . PRO A 1 145 ? 36.30468 -18.95490 -0.30487 1.000 41.87437 145 PRO A C 1
ATOM 1204 O O . PRO A 1 145 ? 35.07621 -18.99440 -0.35538 1.000 41.43302 145 PRO A O 1
ATOM 1208 N N . ALA A 1 146 ? 36.98500 -19.12004 0.82945 1.000 35.10177 146 ALA A N 1
ATOM 1209 C CA . ALA A 1 146 ? 36.24851 -19.20752 2.08535 1.000 36.63931 146 ALA A CA 1
ATOM 1210 C C . ALA A 1 146 ? 35.37709 -17.95913 2.26052 1.000 33.64999 146 ALA A C 1
ATOM 1211 O O . ALA A 1 146 ? 35.72459 -16.88230 1.76207 1.000 31.77839 146 ALA A O 1
ATOM 1213 N N . PRO A 1 147 ? 34.21679 -18.08941 2.92616 1.000 36.38805 147 PRO A N 1
ATOM 1214 C CA . PRO A 1 147 ? 33.34798 -16.91676 3.16130 1.000 36.57573 147 PRO A CA 1
ATOM 1215 C C . PRO A 1 147 ? 33.90840 -15.89592 4.14137 1.000 36.58547 147 PRO A C 1
ATOM 1216 O O . PRO A 1 147 ? 33.37056 -14.77887 4.21648 1.000 41.16407 147 PRO A O 1
ATOM 1220 N N . ASP A 1 148 ? 34.95941 -16.23802 4.88501 1.000 38.97590 148 ASP A N 1
ATOM 1221 C CA . ASP A 1 148 ? 35.33965 -15.47436 6.07369 1.000 35.70527 148 ASP A CA 1
ATOM 1222 C C . ASP A 1 148 ? 35.46664 -13.97528 5.79458 1.000 43.76495 148 ASP A C 1
ATOM 1223 O O . ASP A 1 148 ? 34.94644 -13.15063 6.55221 1.000 44.98833 148 ASP A O 1
ATOM 1228 N N . ILE A 1 149 ? 36.15798 -13.59988 4.71322 1.000 32.63680 149 ILE A N 1
ATOM 1229 C CA . ILE A 1 149 ? 36.45252 -12.17797 4.51187 1.000 31.74441 149 ILE A CA 1
ATOM 1230 C C . ILE A 1 149 ? 35.17870 -11.34875 4.35601 1.000 31.27249 149 ILE A C 1
ATOM 1231 O O . ILE A 1 149 ? 35.13273 -10.18887 4.79419 1.000 33.36039 149 ILE A O 1
ATOM 1236 N N . TYR A 1 150 ? 34.11856 -11.90981 3.76804 1.000 29.13259 150 TYR A N 1
ATOM 1237 C CA . TYR A 1 150 ? 32.92417 -11.08860 3.57197 1.000 33.88264 150 TYR A CA 1
ATOM 1238 C C . TYR A 1 150 ? 32.00952 -11.08293 4.79173 1.000 43.86733 150 TYR A C 1
ATOM 1239 O O . TYR A 1 150 ? 31.35471 -10.06404 5.05396 1.000 45.47136 150 TYR A O 1
ATOM 1248 N N . LEU A 1 151 ? 31.95841 -12.18390 5.55191 1.000 43.82196 151 LEU A N 1
ATOM 1249 C CA . LEU A 1 151 ? 31.31533 -12.14031 6.86549 1.000 39.53865 151 LEU A CA 1
ATOM 1250 C C . LEU A 1 151 ? 31.98898 -11.11619 7.76183 1.000 42.20857 151 LEU A C 1
ATOM 1251 O O . LEU A 1 151 ? 31.32380 -10.38606 8.51075 1.000 43.43234 151 LEU A O 1
ATOM 1256 N N . LYS A 1 152 ? 33.31823 -11.05929 7.70383 1.000 39.50454 152 LYS A N 1
ATOM 1257 C CA . LYS A 1 152 ? 34.06998 -10.09273 8.49320 1.000 37.75079 152 LYS A CA 1
ATOM 1258 C C . LYS A 1 152 ? 33.68972 -8.66387 8.11236 1.000 43.27916 152 LYS A C 1
ATOM 1259 O O . LYS A 1 152 ? 33.47756 -7.81006 8.98701 1.000 39.11019 152 LYS A O 1
ATOM 1265 N N . ALA A 1 153 ? 33.56418 -8.39506 6.80780 1.000 36.76322 153 ALA A N 1
ATOM 1266 C CA . ALA A 1 153 ? 33.19735 -7.05961 6.34583 1.000 36.33689 153 ALA A CA 1
ATOM 1267 C C . ALA A 1 153 ? 31.76693 -6.70140 6.73649 1.000 40.49254 153 ALA A C 1
ATOM 1268 O O . ALA A 1 153 ? 31.49388 -5.56575 7.15489 1.000 40.03526 153 ALA A O 1
ATOM 1270 N N . SER A 1 154 ? 30.83094 -7.64072 6.59378 1.000 38.39329 154 SER A N 1
ATOM 1271 C CA . SER A 1 154 ? 29.45384 -7.31115 6.94557 1.000 41.31688 154 SER A CA 1
ATOM 1272 C C . SER A 1 154 ? 29.31698 -7.06912 8.44362 1.000 45.02989 154 SER A C 1
ATOM 1273 O O . SER A 1 154 ? 28.60492 -6.14994 8.86696 1.000 51.38972 154 SER A O 1
ATOM 1276 N N . LYS A 1 155 ? 30.00467 -7.87223 9.25952 1.000 42.82607 155 LYS A N 1
ATOM 1277 C CA . LYS A 1 155 ? 29.96075 -7.66833 10.70314 1.000 52.38511 155 LYS A CA 1
ATOM 1278 C C . LYS A 1 155 ? 30.58713 -6.33386 11.08925 1.000 51.48934 155 LYS A C 1
ATOM 1279 O O . LYS A 1 155 ? 30.11768 -5.66871 12.01881 1.000 52.10874 155 LYS A O 1
ATOM 1285 N N . LYS A 1 156 ? 31.64272 -5.92137 10.38031 1.000 44.11669 156 LYS A N 1
ATOM 1286 C CA . LYS A 1 156 ? 32.25873 -4.62359 10.65042 1.000 47.74386 156 LYS A CA 1
ATOM 1287 C C . LYS A 1 156 ? 31.28748 -3.48253 10.36586 1.000 48.38072 156 LYS A C 1
ATOM 1288 O O . LYS A 1 156 ? 31.26186 -2.48518 11.09140 1.000 48.26878 156 LYS A O 1
ATOM 1294 N N . LEU A 1 157 ? 30.46927 -3.61348 9.32315 1.000 47.92021 157 LEU A N 1
ATOM 1295 C CA . LEU A 1 157 ? 29.49020 -2.57638 9.02410 1.000 48.49579 157 LEU A CA 1
ATOM 1296 C C . LEU A 1 157 ? 28.20114 -2.73902 9.81876 1.000 57.63299 157 LEU A C 1
ATOM 1297 O O . LEU A 1 157 ? 27.32765 -1.86879 9.73552 1.000 55.96277 157 LEU A O 1
ATOM 1302 N N . GLY A 1 158 ? 28.06967 -3.81440 10.59218 1.000 60.14908 158 GLY A N 1
ATOM 1303 C CA . GLY A 1 158 ? 26.88850 -4.01310 11.41131 1.000 59.73890 158 GLY A CA 1
ATOM 1304 C C . GLY A 1 158 ? 25.64510 -4.36905 10.63029 1.000 62.50504 158 GLY A C 1
ATOM 1305 O O . GLY A 1 158 ? 24.53866 -4.02407 11.05466 1.000 60.89271 158 GLY A O 1
ATOM 1306 N N . VAL A 1 159 ? 25.79954 -5.06693 9.50435 1.000 53.42034 159 VAL A N 1
ATOM 1307 C CA . VAL A 1 159 ? 24.71018 -5.36725 8.58592 1.000 56.64243 159 VAL A CA 1
ATOM 1308 C C . VAL A 1 159 ? 24.62031 -6.88088 8.40439 1.000 54.08671 159 VAL A C 1
ATOM 1309 O O . VAL A 1 159 ? 25.52460 -7.62814 8.76665 1.000 57.18608 159 VAL A O 1
ATOM 1313 N N . SER A 1 160 ? 23.50641 -7.32412 7.83362 1.000 51.86620 160 SER A N 1
ATOM 1314 C CA . SER A 1 160 ? 23.29153 -8.73389 7.54969 1.000 52.91311 160 SER A CA 1
ATOM 1315 C C . SER A 1 160 ? 23.89395 -9.07201 6.19041 1.000 48.68334 160 SER A C 1
ATOM 1316 O O . SER A 1 160 ? 23.64117 -8.36786 5.20641 1.000 57.07847 160 SER A O 1
ATOM 1319 N N . ILE A 1 161 ? 24.69427 -10.14840 6.14466 1.000 50.15762 161 ILE A N 1
ATOM 1320 C CA . ILE A 1 161 ? 25.45210 -10.48964 4.93196 1.000 47.09267 161 ILE A CA 1
ATOM 1321 C C . ILE A 1 161 ? 24.51931 -10.69734 3.74824 1.000 45.31334 161 ILE A C 1
ATOM 1322 O O . ILE A 1 161 ? 24.84818 -10.33632 2.61237 1.000 47.51883 161 ILE A O 1
ATOM 1327 N N . SER A 1 162 ? 23.33339 -11.25977 3.98970 1.000 50.44662 162 SER A N 1
ATOM 1328 C CA . SER A 1 162 ? 22.47012 -11.62075 2.87261 1.000 48.89638 162 SER A CA 1
ATOM 1329 C C . SER A 1 162 ? 21.76592 -10.42006 2.26603 1.000 51.84098 162 SER A C 1
ATOM 1330 O O . SER A 1 162 ? 21.04166 -10.57602 1.27926 1.000 51.06653 162 SER A O 1
ATOM 1333 N N . HIS A 1 163 ? 21.94957 -9.22937 2.82134 1.000 48.59767 163 HIS A N 1
ATOM 1334 C CA . HIS A 1 163 ? 21.47815 -8.01350 2.18143 1.000 54.92235 163 HIS A CA 1
ATOM 1335 C C . HIS A 1 163 ? 22.64601 -7.16344 1.69657 1.000 52.71588 163 HIS A C 1
ATOM 1336 O O . HIS A 1 163 ? 22.52108 -5.94528 1.54320 1.000 49.49434 163 HIS A O 1
ATOM 1343 N N . CYS A 1 164 ? 23.77860 -7.80788 1.43323 1.000 44.62391 164 CYS A N 1
ATOM 1344 C CA . CYS A 1 164 ? 24.96946 -7.14117 0.92615 1.000 45.39327 164 CYS A CA 1
ATOM 1345 C C . CYS A 1 164 ? 25.18878 -7.47312 -0.54397 1.000 49.09609 164 CYS A C 1
ATOM 1346 O O . CYS A 1 164 ? 25.06536 -8.63324 -0.96006 1.000 49.08345 164 CYS A O 1
ATOM 1349 N N . ILE A 1 165 ? 25.52493 -6.44548 -1.31949 1.000 44.45440 165 ILE A N 1
ATOM 1350 C CA . ILE A 1 165 ? 26.11651 -6.60574 -2.64140 1.000 40.24040 165 ILE A CA 1
ATOM 1351 C C . ILE A 1 165 ? 27.62724 -6.73319 -2.49233 1.000 39.37042 165 ILE A C 1
ATOM 1352 O O . ILE A 1 165 ? 28.25252 -5.99974 -1.71738 1.000 38.56069 165 ILE A O 1
ATOM 1357 N N . VAL A 1 166 ? 28.21626 -7.67818 -3.22860 1.000 34.45157 166 VAL A N 1
ATOM 1358 C CA . VAL A 1 166 ? 29.65660 -7.82292 -3.35583 1.000 31.44459 166 VAL A CA 1
ATOM 1359 C C . VAL A 1 166 ? 30.02582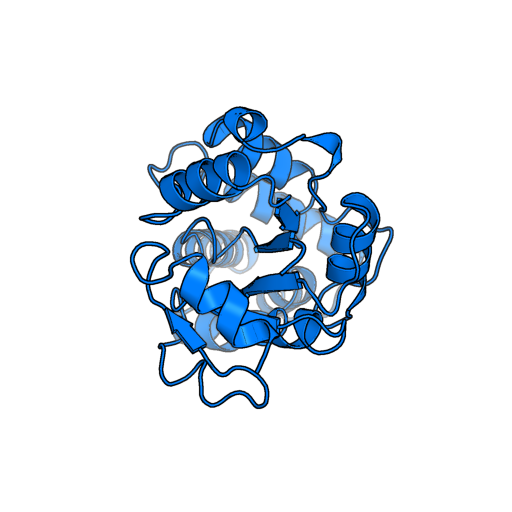 -7.65731 -4.82418 1.000 34.65409 166 VAL A C 1
ATOM 1360 O O . VAL A 1 166 ? 29.42832 -8.30345 -5.69095 1.000 40.11018 166 VAL A O 1
ATOM 1364 N N . PHE A 1 167 ? 30.98377 -6.76835 -5.09907 1.000 30.93007 167 PHE A N 1
ATOM 1365 C CA . PHE A 1 167 ? 31.59716 -6.61955 -6.41579 1.000 31.54594 167 PHE A CA 1
ATOM 1366 C C . PHE A 1 167 ? 32.91012 -7.39594 -6.41403 1.000 34.92868 167 PHE A C 1
ATOM 1367 O O . PHE A 1 167 ? 33.75598 -7.17535 -5.54452 1.000 33.22482 167 PHE A O 1
ATOM 1375 N N . GLU A 1 168 ? 33.07676 -8.29532 -7.37552 1.000 31.95956 168 GLU A N 1
ATOM 1376 C CA . GLU A 1 168 ? 34.22713 -9.18833 -7.37324 1.000 30.17383 168 GLU A CA 1
ATOM 1377 C C . GLU A 1 168 ? 34.62923 -9.46114 -8.81376 1.000 34.70692 168 GLU A C 1
ATOM 1378 O O . GLU A 1 168 ? 33.80549 -9.35060 -9.72414 1.000 35.15163 168 GLU A O 1
ATOM 1384 N N . ASP A 1 169 ? 35.90766 -9.83324 -9.01580 1.000 30.24666 169 ASP A N 1
ATOM 1385 C CA . ASP A 1 169 ? 36.44088 -10.04036 -10.36620 1.000 31.44813 169 ASP A CA 1
ATOM 1386 C C . ASP A 1 169 ? 36.98548 -11.43816 -10.62275 1.000 33.96872 169 ASP A C 1
ATOM 1387 O O . ASP A 1 169 ? 37.40576 -11.71817 -11.75419 1.000 35.72794 169 ASP A O 1
ATOM 1392 N N . THR A 1 170 ? 37.00514 -12.32018 -9.62250 1.000 30.41778 170 THR A N 1
ATOM 1393 C CA . THR A 1 170 ? 37.57769 -13.64843 -9.79333 1.000 30.24077 170 THR A CA 1
ATOM 1394 C C . THR A 1 170 ? 36.58797 -14.72852 -9.38967 1.000 30.39971 170 THR A C 1
ATOM 1395 O O . THR A 1 170 ? 35.62685 -14.48643 -8.65340 1.000 28.70076 170 THR A O 1
ATOM 1399 N N . ILE A 1 171 ? 36.88858 -15.94387 -9.85350 1.000 31.87306 171 ILE A N 1
ATOM 1400 C CA . ILE A 1 171 ? 36.09929 -17.11582 -9.49638 1.000 31.22471 171 ILE A CA 1
ATOM 1401 C C . ILE A 1 171 ? 36.08985 -17.31225 -7.98056 1.000 32.30200 171 ILE A C 1
ATOM 1402 O O . ILE A 1 171 ? 35.02950 -17.44293 -7.36191 1.000 31.38334 171 ILE A O 1
ATOM 1407 N N A SER A 1 172 ? 37.27463 -17.32780 -7.36234 0.637 30.38385 172 SER A N 1
ATOM 1408 N N B SER A 1 172 ? 37.27232 -17.32959 -7.36628 0.363 30.00909 172 SER A N 1
ATOM 1409 C CA A SER A 1 172 ? 37.32339 -17.59339 -5.92528 0.637 27.66653 172 SER A CA 1
ATOM 1410 C CA B SER A 1 172 ? 37.33265 -17.59079 -5.93082 0.363 28.44108 172 SER A CA 1
ATOM 1411 C C A SER A 1 172 ? 36.62142 -16.49417 -5.13530 0.637 29.27048 172 SER A C 1
ATOM 1412 C C B SER A 1 172 ? 36.62700 -16.49676 -5.13747 0.363 29.19815 172 SER A C 1
ATOM 1413 O O A SER A 1 172 ? 35.97355 -16.76642 -4.11576 0.637 32.95298 172 SER A O 1
ATOM 1414 O O B SER A 1 172 ? 35.98785 -16.77515 -4.11501 0.363 31.98322 172 SER A O 1
ATOM 1419 N N . GLY A 1 173 ? 36.71645 -15.24808 -5.59838 1.000 29.33509 173 GLY A N 1
ATOM 1420 C CA . GLY A 1 173 ? 36.05488 -14.16331 -4.88826 1.000 29.41195 173 GLY A CA 1
ATOM 1421 C C . GLY A 1 173 ? 34.54692 -14.18874 -5.04817 1.000 30.46979 173 GLY A C 1
ATOM 1422 O O . GLY A 1 173 ? 33.80268 -13.87158 -4.10922 1.000 33.35126 173 GLY A O 1
ATOM 1423 N N . ILE A 1 174 ? 34.06713 -14.56560 -6.23440 1.000 29.04728 174 ILE A N 1
ATOM 1424 C CA . ILE A 1 174 ? 32.62519 -14.73562 -6.39831 1.000 29.72805 174 ILE A CA 1
ATOM 1425 C C . ILE A 1 174 ? 32.12582 -15.83412 -5.46384 1.000 34.76853 174 ILE A C 1
ATOM 1426 O O . ILE A 1 174 ? 31.06213 -15.71621 -4.84024 1.000 29.87079 174 ILE A O 1
ATOM 1431 N N . HIS A 1 175 ? 32.89964 -16.90992 -5.32307 1.000 36.85611 175 HIS A N 1
ATOM 1432 C CA . HIS A 1 175 ? 32.41962 -17.99756 -4.48190 1.000 38.63521 175 HIS A CA 1
ATOM 1433 C C . HIS A 1 175 ? 32.55221 -17.69572 -3.00309 1.000 33.92508 175 HIS A C 1
ATOM 1434 O O . HIS A 1 175 ? 31.77080 -18.22560 -2.20757 1.000 31.85923 175 HIS A O 1
ATOM 1441 N N . SER A 1 176 ? 33.51343 -16.85150 -2.62757 1.000 34.81976 176 SER A N 1
ATOM 1442 C CA . SER A 1 176 ? 33.53889 -16.31279 -1.27009 1.000 34.41311 176 SER A CA 1
ATOM 1443 C C . SER A 1 176 ? 32.24891 -15.56860 -0.95678 1.000 37.67514 176 SER A C 1
ATOM 1444 O O . SER A 1 176 ? 31.62369 -15.80123 0.08460 1.000 34.16812 176 SER A O 1
ATOM 1447 N N . ALA A 1 177 ? 31.82237 -14.68643 -1.86534 1.000 36.16345 177 ALA A N 1
ATOM 1448 C CA . ALA A 1 177 ? 30.58161 -13.93555 -1.65774 1.000 36.84636 177 ALA A CA 1
ATOM 1449 C C . ALA A 1 177 ? 29.37913 -14.86427 -1.57876 1.000 36.41739 177 ALA A C 1
ATOM 1450 O O . ALA A 1 177 ? 28.51631 -14.71478 -0.69942 1.000 37.40574 177 ALA A O 1
ATOM 1452 N N . LEU A 1 178 ? 29.28975 -15.82392 -2.50257 1.000 38.99876 178 LEU A N 1
ATOM 1453 C CA . LEU A 1 178 ? 28.13089 -16.71503 -2.50412 1.000 37.58040 178 LEU A CA 1
ATOM 1454 C C . LEU A 1 178 ? 28.09422 -17.56949 -1.24207 1.000 41.73837 178 LEU A C 1
ATOM 1455 O O . LEU A 1 178 ? 27.03393 -17.73949 -0.62893 1.000 39.310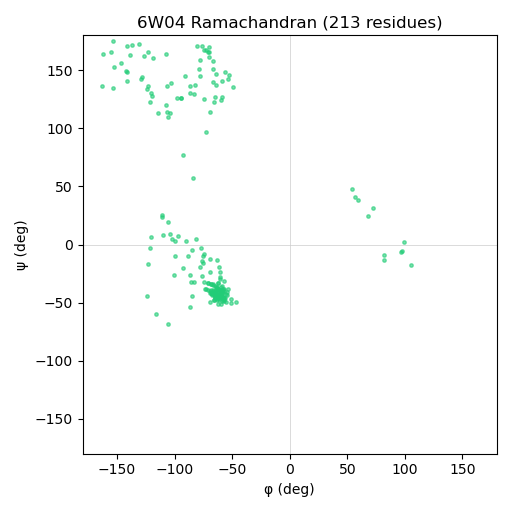44 178 LEU A O 1
ATOM 1460 N N . SER A 1 179 ? 29.24879 -18.11131 -0.84040 1.000 39.33449 179 SER A N 1
ATOM 1461 C CA A SER A 1 179 ? 29.29041 -18.95338 0.34829 0.450 41.55494 179 SER A CA 1
ATOM 1462 C CA B SER A 1 179 ? 29.30665 -18.95049 0.35074 0.550 41.43827 179 SER A CA 1
ATOM 1463 C C . SER A 1 179 ? 28.94196 -18.16821 1.60405 1.000 43.78875 179 SER A C 1
ATOM 1464 O O . SER A 1 179 ? 28.43639 -18.74559 2.56958 1.000 43.25599 179 SER A O 1
ATOM 1469 N N . ALA A 1 180 ? 29.19981 -16.85898 1.61091 1.000 41.06088 180 ALA A N 1
ATOM 1470 C CA . ALA A 1 180 ? 28.82909 -16.02226 2.73858 1.000 35.22034 180 ALA A CA 1
ATOM 1471 C C . ALA A 1 180 ? 27.34406 -15.69453 2.73660 1.000 40.43775 180 ALA A C 1
ATOM 1472 O O . ALA A 1 180 ? 26.79488 -15.35950 3.78931 1.000 43.96787 180 ALA A O 1
ATOM 1474 N N . GLY A 1 181 ? 26.67441 -15.83110 1.59743 1.000 39.30290 181 GLY A N 1
ATOM 1475 C CA . GLY A 1 181 ? 25.27415 -15.47562 1.49098 1.000 44.15477 181 GLY A CA 1
ATOM 1476 C C . GLY A 1 181 ? 25.00876 -14.11246 0.88399 1.000 42.17175 181 GLY A C 1
ATOM 1477 O O . GLY A 1 181 ? 23.84442 -13.70985 0.80101 1.000 46.27028 181 GLY A O 1
ATOM 1478 N N . ALA A 1 182 ? 26.04336 -13.39222 0.46370 1.000 39.19349 182 ALA A N 1
ATOM 1479 C CA . ALA A 1 182 ? 25.86576 -12.11568 -0.21604 1.000 44.20091 182 ALA A CA 1
ATOM 1480 C C . ALA A 1 182 ? 25.52389 -12.32885 -1.69696 1.000 46.17077 182 ALA A C 1
ATOM 1481 O O . ALA A 1 182 ? 25.58529 -13.44175 -2.23086 1.000 43.18233 182 ALA A O 1
ATOM 1483 N N . THR A 1 183 ? 25.14601 -11.23999 -2.36562 1.000 43.86876 183 THR A N 1
ATOM 1484 C CA . THR A 1 183 ? 24.76669 -11.29171 -3.77756 1.000 37.87201 183 THR A CA 1
ATOM 1485 C C . THR A 1 183 ? 25.86981 -10.67417 -4.62689 1.000 40.31544 183 THR A C 1
ATOM 1486 O O . THR A 1 183 ? 26.13066 -9.46340 -4.51068 1.000 39.79776 183 THR A O 1
ATOM 1490 N N . PRO A 1 184 ? 26.55037 -11.44857 -5.47497 1.000 41.94529 184 PRO A N 1
ATOM 1491 C CA . PRO A 1 184 ? 27.71567 -10.91582 -6.18948 1.000 37.60793 184 PRO A CA 1
ATOM 1492 C C . PRO A 1 184 ? 27.35320 -10.31201 -7.53571 1.000 42.92837 184 PRO A C 1
ATOM 1493 O O . PRO A 1 184 ? 26.46242 -10.78191 -8.25146 1.000 43.37561 184 PRO A O 1
ATOM 1497 N N . ILE A 1 185 ? 28.07350 -9.25054 -7.87671 1.000 33.91209 185 ILE A N 1
ATOM 1498 C CA . ILE A 1 185 ? 28.03375 -8.64147 -9.20447 1.000 39.49080 185 ILE A CA 1
ATOM 1499 C C . ILE A 1 185 ? 29.45873 -8.68699 -9.74441 1.000 38.37790 185 ILE A C 1
ATOM 1500 O O . ILE A 1 185 ? 30.38633 -8.18300 -9.10009 1.000 35.52958 185 ILE A O 1
ATOM 1505 N N . GLY A 1 186 ? 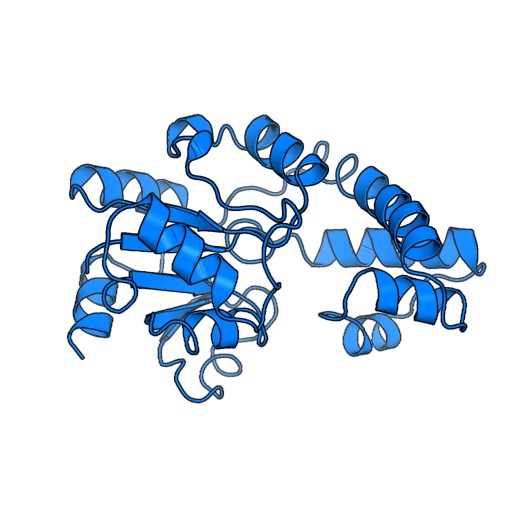29.64088 -9.32316 -10.89952 1.000 38.21886 186 GLY A N 1
ATOM 1506 C CA . GLY A 1 186 ? 30.98275 -9.50097 -11.42971 1.000 35.52086 186 GLY A CA 1
ATOM 1507 C C . GLY A 1 186 ? 31.48417 -8.22194 -12.07849 1.000 38.04952 186 GLY A C 1
ATOM 1508 O O . GLY A 1 186 ? 30.71341 -7.44265 -12.64503 1.000 33.66862 186 GLY A O 1
ATOM 1509 N N . ILE A 1 187 ? 32.79347 -7.98575 -11.94511 1.000 34.07984 187 ILE A N 1
ATOM 1510 C CA . ILE A 1 187 ? 33.48011 -6.90527 -12.64560 1.000 31.13627 187 ILE A CA 1
ATOM 1511 C C . ILE A 1 187 ? 34.32935 -7.54165 -13.73641 1.000 34.98515 187 ILE A C 1
ATOM 1512 O O . ILE A 1 187 ? 35.22150 -8.35124 -13.44389 1.000 30.37994 187 ILE A O 1
ATOM 1517 N N . ALA A 1 188 ? 34.05915 -7.17914 -14.99698 1.000 32.38797 188 ALA A N 1
ATOM 1518 C CA . ALA A 1 188 ? 34.69743 -7.83847 -16.14350 1.000 37.34451 188 ALA A CA 1
ATOM 1519 C C . ALA A 1 188 ? 36.07715 -7.23774 -16.46067 1.000 38.28568 188 ALA A C 1
ATOM 1520 O O . ALA A 1 188 ? 36.35750 -6.78087 -17.56787 1.000 38.22559 188 ALA A O 1
ATOM 1522 N N . SER A 1 189 ? 36.96966 -7.26288 -15.47070 1.000 38.94883 189 SER A N 1
ATOM 1523 C CA . SER A 1 189 ? 38.30702 -6.72662 -15.72236 1.000 35.62233 189 SER A CA 1
ATOM 1524 C C . SER A 1 189 ? 39.21634 -7.74171 -16.39815 1.000 33.45576 189 SER A C 1
ATOM 1525 O O . SER A 1 189 ? 40.09636 -7.35282 -17.17013 1.000 40.30655 189 SER A O 1
ATOM 1528 N N . GLU A 1 190 ? 39.05022 -9.02190 -16.10863 1.000 35.54875 190 GLU A N 1
ATOM 1529 C CA . GLU A 1 190 ? 39.80749 -10.07527 -16.77284 1.000 36.57894 190 GLU A CA 1
ATOM 1530 C C . GLU A 1 190 ? 38.92013 -11.12275 -17.42475 1.000 42.46579 190 GLU A C 1
ATOM 1531 O O . GLU A 1 190 ? 39.17809 -11.53021 -18.55759 1.000 38.94577 190 GLU A O 1
ATOM 1537 N N . MET A 1 191 ? 37.87758 -11.57045 -16.74632 1.000 34.85481 191 MET A N 1
ATOM 1538 C CA . MET A 1 191 ? 36.84303 -12.34540 -17.40883 1.000 33.80380 191 MET A CA 1
ATOM 1539 C C . MET A 1 191 ? 35.90885 -11.42384 -18.17854 1.000 37.30426 191 MET A C 1
ATOM 1540 O O . MET A 1 191 ? 35.74689 -10.25543 -17.83203 1.000 40.44621 191 MET A O 1
ATOM 1545 N N . THR A 1 192 ? 35.32978 -11.95035 -19.25834 1.000 39.69293 192 THR A N 1
ATOM 1546 C CA . THR A 1 192 ? 34.27370 -11.23614 -19.96574 1.000 38.83949 192 THR A CA 1
ATOM 1547 C C . THR A 1 192 ? 32.99921 -11.21929 -19.12368 1.000 49.60814 192 THR A C 1
ATOM 1548 O O . THR A 1 192 ? 32.85605 -11.96522 -18.14963 1.000 40.14744 192 THR A O 1
ATOM 1552 N N . VAL A 1 193 ? 32.06158 -10.34746 -19.51032 1.000 40.10456 193 VAL A N 1
ATOM 1553 C CA . VAL A 1 193 ? 30.74697 -10.34017 -18.86701 1.000 46.31953 193 VAL A CA 1
ATOM 1554 C C . VAL A 1 193 ? 30.09282 -11.71507 -18.97445 1.000 40.26797 193 VAL A C 1
ATOM 1555 O O . VAL A 1 193 ? 29.54018 -12.23609 -17.99716 1.000 42.01736 193 VAL A O 1
ATOM 1559 N N . ASN A 1 194 ? 30.12546 -12.30940 -20.17595 1.000 42.41874 194 ASN A N 1
ATOM 1560 C CA . ASN A 1 194 ? 29.47584 -13.60187 -20.40376 1.000 47.81795 194 ASN A CA 1
ATOM 1561 C C . ASN A 1 194 ? 30.15517 -14.71950 -19.62518 1.000 50.81822 194 ASN A C 1
ATOM 1562 O O . ASN A 1 194 ? 29.49498 -15.68067 -19.20744 1.000 43.39933 194 ASN A O 1
ATOM 1567 N N . GLU A 1 195 ? 31.47039 -14.63536 -19.45265 1.000 43.55437 195 GLU A N 1
ATOM 1568 C CA . GLU A 1 195 ? 32.15635 -15.66319 -18.68218 1.000 49.63141 195 GLU A CA 1
ATOM 1569 C C . GLU A 1 195 ? 31.75890 -15.58659 -17.21535 1.000 43.31635 195 GLU A C 1
ATOM 1570 O O . GLU A 1 195 ? 31.54022 -16.61880 -16.57357 1.000 46.31875 195 GLU A O 1
ATOM 1576 N N . LEU A 1 196 ? 31.61475 -14.37255 -16.68059 1.000 35.34567 196 LEU A N 1
ATOM 1577 C CA . LEU A 1 196 ? 31.17176 -14.22763 -15.29549 1.000 35.99514 196 LEU A CA 1
ATOM 1578 C C . LEU A 1 196 ? 29.73607 -14.70326 -15.12149 1.000 41.20995 196 LEU A C 1
ATOM 1579 O O . LEU A 1 196 ? 29.40032 -15.26682 -14.07720 1.000 36.89201 196 LEU A O 1
ATOM 1584 N N . LEU A 1 197 ? 28.88299 -14.50528 -16.13515 1.000 39.51658 197 LEU A N 1
ATOM 1585 C CA . LEU A 1 197 ? 27.49655 -14.95238 -16.04591 1.000 42.56493 197 LEU A CA 1
ATOM 1586 C C . LEU A 1 197 ? 27.37765 -16.46923 -16.07009 1.000 45.13044 197 LEU A C 1
ATOM 1587 O O . LEU A 1 197 ? 26.38044 -17.00492 -15.57826 1.000 51.68109 197 LEU A O 1
ATOM 1592 N N . GLN A 1 198 ? 28.36963 -17.17044 -16.62548 1.000 40.74687 198 GLN A N 1
ATOM 1593 C CA A GLN A 1 198 ? 28.36468 -18.62574 -16.67272 0.485 44.55627 198 GLN A CA 1
ATOM 1594 C CA B GLN A 1 198 ? 28.30783 -18.62401 -16.66442 0.515 44.36653 198 GLN A CA 1
ATOM 1595 C C . GLN A 1 198 ? 28.53343 -19.25980 -15.29567 1.000 48.80339 198 GLN A C 1
ATOM 1596 O O . GLN A 1 198 ? 28.36783 -20.47708 -15.17286 1.000 52.20046 198 GLN A O 1
ATOM 1607 N N . ILE A 1 199 ? 28.88278 -18.47246 -14.27207 1.000 42.76676 199 ILE A N 1
ATOM 1608 C CA . ILE A 1 199 ? 29.05490 -18.97514 -12.90563 1.000 40.99980 199 ILE A CA 1
ATOM 1609 C C . ILE A 1 199 ? 27.69888 -19.04685 -12.21302 1.000 45.78127 199 ILE A C 1
ATOM 1610 O O . ILE A 1 199 ? 26.94755 -18.06370 -12.19682 1.000 44.78480 199 ILE A O 1
ATOM 1615 N N . LYS A 1 200 ? 27.39530 -20.19805 -11.60846 1.000 42.61903 200 LYS A N 1
ATOM 1616 C CA . LYS A 1 200 ? 26.10905 -20.38109 -10.93886 1.000 43.38018 200 LYS A CA 1
ATOM 1617 C C . LYS A 1 200 ? 26.01515 -19.45123 -9.72664 1.000 49.07316 200 LYS A C 1
ATOM 1618 O O . LYS A 1 200 ? 26.85739 -19.50739 -8.82733 1.000 50.82399 200 LYS A O 1
ATOM 1624 N N . GLY A 1 201 ? 24.98673 -18.60058 -9.69906 1.000 41.77903 201 GLY A N 1
ATOM 1625 C CA . GLY A 1 201 ? 24.81754 -17.63245 -8.63342 1.000 39.03498 201 GLY A CA 1
ATOM 1626 C C . GLY A 1 201 ? 25.33086 -16.24316 -8.95465 1.000 52.45319 201 GLY A C 1
ATOM 1627 O O . GLY A 1 201 ? 25.15535 -15.32884 -8.13289 1.000 49.37211 201 GLY A O 1
ATOM 1628 N N . CYS A 1 202 ? 25.98084 -16.05701 -10.10707 1.000 47.73619 202 CYS A N 1
ATOM 1629 C CA . CYS A 1 202 ? 26.34703 -14.73182 -10.59987 1.000 44.16857 202 CYS A CA 1
ATOM 1630 C C . CYS A 1 202 ? 25.37154 -14.37814 -11.71104 1.000 50.35650 202 CYS A C 1
ATOM 1631 O O . CYS A 1 202 ? 25.37245 -15.01510 -12.76864 1.000 56.98974 202 CYS A O 1
ATOM 1634 N N . ASN A 1 203 ? 24.53550 -13.36981 -11.47736 1.000 50.00088 203 ASN A N 1
ATOM 1635 C CA . ASN A 1 203 ? 23.44972 -13.08039 -12.40212 1.000 54.41487 203 ASN A CA 1
ATOM 1636 C C . ASN A 1 203 ? 23.52615 -11.68082 -12.97884 1.000 55.95980 203 ASN A C 1
ATOM 1637 O O . ASN A 1 203 ? 22.61298 -11.26461 -13.69390 1.000 56.63553 203 ASN A O 1
ATOM 1642 N N . LEU A 1 204 ? 24.60061 -10.95939 -12.70232 1.000 51.02402 204 LEU A N 1
ATOM 1643 C CA . LEU A 1 204 ? 24.83209 -9.65336 -13.29155 1.000 54.67408 204 LEU A CA 1
ATOM 1644 C C . LEU A 1 204 ? 26.33610 -9.43666 -13.31156 1.000 47.03925 204 LEU A C 1
ATOM 1645 O O . LEU A 1 204 ? 27.01698 -9.74742 -12.33581 1.000 39.31888 204 LEU A O 1
ATOM 1650 N N . ALA A 1 205 ? 26.85397 -8.94921 -14.43251 1.000 38.86777 205 ALA A N 1
ATOM 1651 C CA . ALA A 1 205 ? 28.25926 -8.58370 -14.50881 1.000 42.44976 205 ALA A CA 1
ATOM 1652 C C . ALA A 1 205 ? 28.35712 -7.31947 -15.34676 1.000 40.52015 205 ALA A C 1
ATOM 1653 O O . ALA A 1 205 ? 27.52458 -7.08624 -16.22610 1.000 44.54709 205 ALA A O 1
ATOM 1655 N N . ILE A 1 206 ? 29.34527 -6.47563 -15.03879 1.000 37.46199 206 ILE A N 1
ATOM 1656 C CA . ILE A 1 206 ? 29.49006 -5.18607 -15.70312 1.000 46.21984 206 ILE A CA 1
ATOM 1657 C C . ILE A 1 206 ? 30.95772 -4.92340 -16.00051 1.000 45.16615 206 ILE A C 1
ATOM 1658 O O . ILE A 1 206 ? 31.86028 -5.53871 -15.42043 1.000 41.73877 206 ILE A O 1
ATOM 1663 N N . HIS A 1 207 ? 31.18398 -3.96665 -16.90860 1.000 45.25714 207 HIS A N 1
ATOM 1664 C CA . H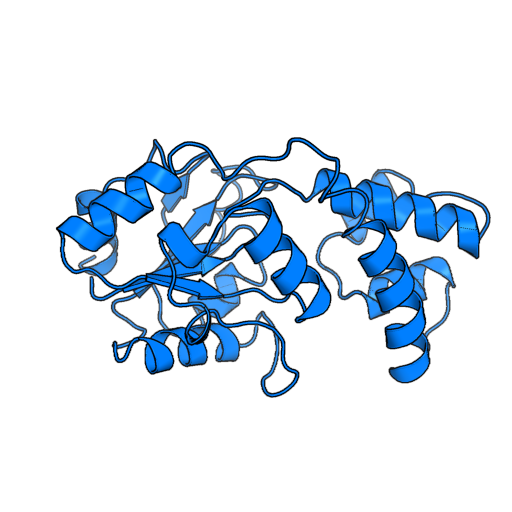IS A 1 207 ? 32.55083 -3.58778 -17.25978 1.000 43.53724 207 HIS A CA 1
ATOM 1665 C C . HIS A 1 207 ? 33.10451 -2.55480 -16.29216 1.000 41.50382 207 HIS A C 1
ATOM 1666 O O . HIS A 1 207 ? 34.25683 -2.66438 -15.85747 1.000 48.55251 207 HIS A O 1
ATOM 1673 N N . THR A 1 208 ? 32.30603 -1.53803 -15.95371 1.000 42.98393 208 THR A N 1
ATOM 1674 C CA . THR A 1 208 ? 32.70592 -0.48179 -15.02681 1.000 45.03946 208 THR A CA 1
ATOM 1675 C C . THR A 1 208 ? 31.52294 -0.10660 -14.13891 1.000 48.85640 208 THR A C 1
ATOM 1676 O O . THR A 1 208 ? 30.38064 -0.50369 -14.38754 1.000 44.56973 208 THR A O 1
ATOM 1680 N N . PHE A 1 209 ? 31.78925 0.70718 -13.11117 1.000 41.18938 209 PHE A N 1
ATOM 1681 C CA . PHE A 1 209 ? 30.70454 1.09874 -12.21644 1.000 41.92486 209 PHE A CA 1
ATOM 1682 C C . PHE A 1 209 ? 29.76046 2.12649 -12.83437 1.000 48.25374 209 PHE A C 1
ATOM 1683 O O . PHE A 1 209 ? 28.70405 2.38864 -12.25124 1.000 57.66735 209 PHE A O 1
ATOM 1691 N N . ASN A 1 210 ? 30.09112 2.68420 -14.00437 1.000 52.01851 210 ASN A N 1
ATOM 1692 C CA . ASN A 1 210 ? 29.12235 3.48430 -14.74998 1.000 51.02660 210 ASN A CA 1
ATOM 1693 C C . ASN A 1 210 ? 27.90016 2.67424 -15.15662 1.000 55.54343 210 ASN A C 1
ATOM 1694 O O . ASN A 1 210 ? 26.85875 3.25891 -15.46830 1.000 57.36737 210 ASN A O 1
ATOM 1699 N N . GLU A 1 211 ? 28.00128 1.34617 -15.16253 1.000 54.01972 211 GLU A N 1
ATOM 1700 C CA . GLU A 1 211 ? 26.96271 0.48898 -15.71402 1.000 57.08928 211 GLU A CA 1
ATOM 1701 C C . GLU A 1 211 ? 26.01691 -0.06139 -14.65556 1.000 57.54145 211 GLU A C 1
ATOM 1702 O O . GLU A 1 211 ? 25.17820 -0.90895 -14.96836 1.000 64.81270 211 GLU A O 1
ATOM 1708 N N . ILE A 1 212 ? 26.12986 0.39258 -13.41590 1.000 54.66558 212 ILE A N 1
ATOM 1709 C CA . ILE A 1 212 ? 25.28644 -0.08661 -12.33197 1.000 53.01128 212 ILE A CA 1
ATOM 1710 C C . ILE A 1 212 ? 24.66823 1.11750 -11.62310 1.000 58.49094 212 ILE A C 1
ATOM 1711 O O . ILE A 1 212 ? 25.29708 2.17739 -11.51543 1.000 59.24335 212 ILE A O 1
ATOM 1716 N N . THR A 1 213 ? 23.42515 0.96437 -11.16747 1.000 58.08109 213 THR A N 1
ATOM 1717 C CA . THR A 1 213 ? 22.75392 1.96581 -10.35165 1.000 56.33269 213 THR A CA 1
ATOM 1718 C C . THR A 1 213 ? 22.38983 1.37772 -8.99162 1.000 60.34958 213 THR A C 1
ATOM 1719 O O . THR A 1 213 ? 22.31851 0.15792 -8.81220 1.000 58.54255 213 THR A O 1
ATOM 1723 N N . ILE A 1 214 ? 22.15336 2.27065 -8.02790 1.000 60.82940 214 ILE A N 1
ATOM 1724 C CA . ILE A 1 214 ? 21.65067 1.85076 -6.72140 1.000 67.52420 214 ILE A CA 1
ATOM 1725 C C . ILE A 1 214 ? 20.37743 1.02702 -6.87929 1.000 68.95765 214 ILE A C 1
ATOM 1726 O O . ILE A 1 214 ? 20.16777 0.02830 -6.17808 1.000 58.81785 214 ILE A O 1
ATOM 1731 N N . GLU A 1 215 ? 19.49933 1.44634 -7.79131 1.000 67.44803 215 GLU A N 1
ATOM 1732 C CA . GLU A 1 215 ? 18.21357 0.77709 -7.94668 1.000 69.14415 215 GLU A CA 1
ATOM 1733 C C . GLU A 1 215 ? 18.38738 -0.61832 -8.53111 1.000 67.76709 215 GLU A C 1
ATOM 1734 O O . GLU A 1 215 ? 17.69581 -1.55757 -8.11844 1.000 70.34551 215 GLU A O 1
ATOM 1736 N N . GLU A 1 216 ? 19.29507 -0.77251 -9.50242 1.000 64.85395 216 GLU A N 1
ATOM 1737 C CA . GLU A 1 216 ? 19.59690 -2.10433 -10.02099 1.000 63.32183 216 GLU A CA 1
ATOM 1738 C C . GLU A 1 216 ? 20.10001 -3.01964 -8.91264 1.000 63.74868 216 GLU A C 1
ATOM 1739 O O . GLU A 1 216 ? 19.71978 -4.19622 -8.84505 1.000 63.52113 216 GLU A O 1
ATOM 1745 N N . MET A 1 217 ? 20.95310 -2.48752 -8.02759 1.000 61.79258 217 MET A N 1
ATOM 1746 C CA . MET A 1 217 ? 21.53348 -3.28776 -6.95312 1.000 59.11438 217 MET A CA 1
ATOM 1747 C C . MET A 1 217 ? 20.48535 -3.66957 -5.91583 1.000 65.84185 217 MET A C 1
ATOM 1748 O O . MET A 1 217 ? 20.46989 -4.80744 -5.42908 1.000 62.65183 217 MET A O 1
ATOM 1753 N N . VAL A 1 218 ? 19.60533 -2.73043 -5.56088 1.000 64.51092 218 VAL A N 1
ATOM 1754 C CA . VAL A 1 218 ? 18.54390 -3.03288 -4.60688 1.000 66.00616 218 VAL A CA 1
ATOM 1755 C C . VAL A 1 218 ? 17.64585 -4.12858 -5.15782 1.000 66.38001 218 VAL A C 1
ATOM 1756 O O . VAL A 1 218 ? 17.29224 -5.08107 -4.45206 1.000 71.44922 218 VAL A O 1
ATOM 1760 N N . ASP A 1 219 ? 17.28915 -4.02257 -6.44055 1.000 73.12409 219 ASP A N 1
ATOM 1761 C CA . ASP A 1 219 ? 16.37668 -4.99155 -7.03946 1.000 73.89169 219 ASP A CA 1
ATOM 1762 C C . ASP A 1 219 ? 17.01220 -6.37255 -7.10926 1.000 67.72813 219 ASP A C 1
ATOM 1763 O O . ASP A 1 219 ? 16.34476 -7.38283 -6.86460 1.000 70.94863 219 ASP A O 1
ATOM 1768 N N . LEU A 1 220 ? 18.30466 -6.43551 -7.43506 1.000 61.58322 220 LEU A N 1
ATOM 1769 C CA . LEU A 1 220 ? 18.98269 -7.72399 -7.50200 1.000 58.74553 220 LEU A CA 1
ATOM 1770 C C . LEU A 1 220 ? 18.87539 -8.47528 -6.17721 1.000 68.08518 220 LEU A C 1
ATOM 1771 O O . LEU A 1 220 ? 18.66134 -9.69315 -6.16343 1.000 73.33229 220 LEU A O 1
ATOM 1776 N N . ILE A 1 221 ? 18.99196 -7.76360 -5.05233 1.000 60.20774 221 ILE A N 1
ATOM 1777 C CA . ILE A 1 221 ? 18.85834 -8.40573 -3.74457 1.000 61.55440 221 ILE A CA 1
ATOM 1778 C C . ILE A 1 221 ? 17.41987 -8.85545 -3.50724 1.000 62.33782 221 ILE A C 1
ATOM 1779 O O . ILE A 1 221 ? 17.16967 -9.99920 -3.10973 1.000 71.32115 221 ILE A O 1
ATOM 1784 N N . LYS A 1 222 ? 16.45464 -7.95949 -3.73614 1.000 65.08760 222 LYS A N 1
ATOM 1785 C CA . LYS A 1 222 ? 15.04748 -8.31136 -3.54166 1.000 74.12905 222 LYS A CA 1
ATOM 1786 C C . LYS A 1 222 ? 14.64578 -9.52360 -4.37768 1.000 82.14454 222 LYS A C 1
ATOM 1787 O O . LYS A 1 222 ? 13.78578 -10.30647 -3.96154 1.000 87.86349 222 LYS A O 1
ATOM 1789 N N . ASN A 1 223 ? 15.25707 -9.69830 -5.54522 1.000 85.96106 223 ASN A N 1
ATOM 1790 C CA . ASN A 1 223 ? 15.06450 -10.89345 -6.35931 1.000 90.75787 223 ASN A CA 1
ATOM 1791 C C . ASN A 1 223 ? 15.93310 -12.04449 -5.85916 1.000 90.39229 223 ASN A C 1
ATOM 1792 O O . ASN A 1 223 ? 15.65598 -13.21023 -6.14436 1.000 92.26714 223 ASN A O 1
#

Foldseek 3Di:
DAEEEEEPDCFFWLCPVLLQVLLQVLLCVQVNGGQDPVRCVVCPPPDQQVSVCVSVVHRDDPVVSVVSSVVSVVSSLVCVQVDPTATFPQPVVVLVVCVVVVRYYEYFYADDVVNVVSVCVRHVCVVRHDSVLHHYPPPPDDDFLALVRQVSNCVSVPHQLLQYEYEEADPRVCNSSVNSNYQYEYAPSPPHQVVQCVDPRHPHYDPTSVPDDPVNSNVSSVD